Protein AF-A0AAD4R6W1-F1 (afdb_monomer_lite)

Organism: NCBI:txid166010

Sequence (212 aa):
MHLLENPSMPFSHPLPGGLQPNAEITITGKPYPGHEKRFDVNFRVGPSDIALHINPRFRFLENTIVLNSHVYGLWQKEERHSNRIRMNEPFALKIVVHSGHFKIYVDNVEVGKFDHRVPVGMITHMDVTGEVTLFKVSLHGVNNTAPYGHPAPAPYPNVIHTTTTTFQPAPYPQNQPSYPQMYPSGPNMSMPQPQQYPPPPYNSTPMPNAKP

pLDDT: mean 77.67, std 26.41, range [27.22, 98.88]

InterPro domains:
  IPR001079 Galectin, carbohydrate recognition domain [PF00337] (10-138)
  IPR001079 Galectin, carbohydrate recognition domain [PS51304] (11-140)
  IPR001079 Galectin, carbohydrate recognition domain [SM00276] (9-140)
  IPR001079 Galectin, carbohydrate recognition domain [SM00908] (15-139)
  IPR001079 Galectin, carbohydrate recognition domain [cd00070] (10-138)
  IPR013320 Concanavalin A-like lectin/glucanase domain superfamily [SSF49899] (5-145)
  IPR044156 Galectin-like [PTHR11346] (7-138)

Radius of gyration: 25.19 Å; chains: 1; bounding box: 43×70×78 Å

Secondary structure (DSSP, 8-state):
-EEEESPPSSEEEE-TT---TT-EEEEEEEE---SS-BEEEEEEETTTEEEEEEEEE--TTT-EEEEEEEETTEE---EEEE----TTS-EEEEEEE-SSEEEEEETTEEEEEEE-SS-GGG--EEEEEESEEEEEEEEES--SSS-S-PPPPPPPP----------PPPPPPS-PPPPPP---------PPPPPPPPPPPP--PPPPPP--

Structure (mmCIF, N/CA/C/O backbone):
data_AF-A0AAD4R6W1-F1
#
_entry.id   AF-A0AAD4R6W1-F1
#
loop_
_atom_site.group_PDB
_atom_site.id
_atom_site.type_symbol
_atom_site.label_atom_id
_atom_site.label_alt_id
_atom_site.label_comp_id
_atom_site.label_asym_id
_atom_site.label_entity_id
_atom_site.label_seq_id
_atom_site.pdbx_PDB_ins_code
_atom_site.Cartn_x
_atom_site.Cartn_y
_atom_site.Cartn_z
_atom_site.occupancy
_atom_site.B_iso_or_equiv
_atom_site.auth_seq_id
_atom_site.auth_comp_id
_atom_site.auth_asym_id
_atom_site.auth_atom_id
_atom_site.pdbx_PDB_model_num
ATOM 1 N N . MET A 1 1 ? 12.911 -13.026 7.277 1.00 77.94 1 MET A N 1
ATOM 2 C CA . MET A 1 1 ? 11.915 -11.977 7.584 1.00 77.94 1 MET A CA 1
ATOM 3 C C . MET A 1 1 ? 12.676 -10.705 7.904 1.00 77.94 1 MET A C 1
ATOM 5 O O . MET A 1 1 ? 13.613 -10.777 8.687 1.00 77.94 1 MET A O 1
ATOM 9 N N . HIS A 1 2 ? 12.317 -9.586 7.284 1.00 91.00 2 HIS A N 1
ATOM 10 C CA . HIS A 1 2 ? 12.846 -8.263 7.609 1.00 91.00 2 HIS A CA 1
ATOM 11 C C . HIS A 1 2 ? 11.752 -7.449 8.298 1.00 91.00 2 HIS A C 1
ATOM 13 O O . HIS A 1 2 ? 10.602 -7.484 7.863 1.00 91.00 2 HIS A O 1
ATOM 19 N N . LEU A 1 3 ? 12.091 -6.783 9.398 1.00 95.06 3 LEU A N 1
ATOM 20 C CA . LEU A 1 3 ? 11.139 -6.125 10.283 1.00 95.06 3 LEU A CA 1
ATOM 21 C C . LEU A 1 3 ? 11.622 -4.711 10.597 1.00 95.06 3 LEU A C 1
ATOM 23 O O . LEU A 1 3 ? 12.773 -4.523 10.982 1.00 95.06 3 LEU A O 1
ATOM 27 N N . LEU A 1 4 ? 10.720 -3.745 10.453 1.00 96.44 4 LEU A N 1
ATOM 28 C CA . LEU A 1 4 ? 10.940 -2.336 10.748 1.00 96.44 4 LEU A CA 1
ATOM 29 C C . LEU A 1 4 ? 9.853 -1.870 11.714 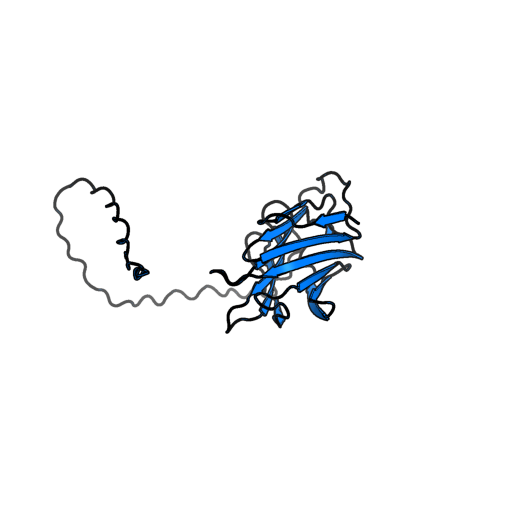1.00 96.44 4 LEU A C 1
ATOM 31 O O . LEU A 1 4 ? 8.663 -2.016 11.424 1.00 96.44 4 LEU A O 1
ATOM 35 N N . GLU A 1 5 ? 10.260 -1.317 12.851 1.00 97.75 5 GLU A N 1
ATOM 36 C CA . GLU A 1 5 ? 9.354 -0.823 13.888 1.00 97.75 5 GLU A CA 1
ATOM 37 C C . GLU A 1 5 ? 9.328 0.702 13.899 1.00 97.75 5 GLU A C 1
ATOM 39 O O . GLU A 1 5 ? 10.363 1.351 13.757 1.00 97.75 5 GLU A O 1
ATOM 44 N N . ASN A 1 6 ? 8.127 1.259 14.060 1.00 97.44 6 ASN A N 1
ATOM 45 C CA . ASN A 1 6 ? 7.843 2.694 14.105 1.00 97.44 6 ASN A CA 1
ATOM 46 C C . ASN A 1 6 ? 8.569 3.521 13.020 1.00 97.44 6 ASN A C 1
ATOM 48 O O . ASN A 1 6 ? 9.221 4.516 13.350 1.00 97.44 6 ASN A O 1
ATOM 52 N N . PRO A 1 7 ? 8.502 3.129 11.730 1.00 97.56 7 PRO A N 1
ATOM 53 C CA . PRO A 1 7 ? 9.194 3.870 10.688 1.00 97.56 7 PRO A CA 1
ATOM 54 C C . PRO A 1 7 ? 8.630 5.291 10.545 1.00 97.56 7 PRO A C 1
ATOM 56 O O . PRO A 1 7 ? 7.420 5.514 10.632 1.00 97.56 7 PRO A O 1
ATOM 59 N N . SER A 1 8 ? 9.517 6.254 10.294 1.00 97.25 8 SER A N 1
ATOM 60 C CA . SER A 1 8 ? 9.140 7.648 10.051 1.00 97.25 8 SER A CA 1
ATOM 61 C C . SER A 1 8 ? 8.414 7.819 8.716 1.00 97.25 8 SER A C 1
ATOM 63 O O . SER A 1 8 ? 8.675 7.087 7.763 1.00 97.25 8 SER A O 1
ATOM 65 N N . MET A 1 9 ? 7.558 8.839 8.638 1.00 97.50 9 MET A N 1
ATOM 66 C CA . MET A 1 9 ? 6.837 9.221 7.422 1.00 97.50 9 MET A CA 1
ATOM 67 C C . MET A 1 9 ? 7.479 10.447 6.741 1.00 97.50 9 MET A C 1
ATOM 69 O O . MET A 1 9 ? 7.911 11.352 7.458 1.00 97.50 9 MET A O 1
ATOM 73 N N . PRO A 1 10 ? 7.498 10.529 5.393 1.00 97.56 10 PRO A N 1
ATOM 74 C CA . PRO A 1 10 ? 7.128 9.469 4.452 1.00 97.56 10 PRO A CA 1
ATOM 75 C C . PRO A 1 10 ? 8.095 8.284 4.546 1.00 97.56 10 PRO A C 1
ATOM 77 O O . PRO A 1 10 ? 9.282 8.457 4.817 1.00 97.56 10 PRO A O 1
ATOM 80 N N . PHE A 1 11 ? 7.577 7.080 4.329 1.00 98.19 11 PHE A N 1
ATOM 81 C CA . PHE A 1 11 ? 8.369 5.861 4.412 1.00 98.19 11 PHE A CA 1
ATOM 82 C C . PHE A 1 11 ? 8.745 5.380 3.014 1.00 98.19 11 PHE A C 1
ATOM 84 O O . PHE A 1 11 ? 7.895 5.333 2.130 1.00 98.19 11 PHE A O 1
ATOM 91 N N . SER A 1 12 ? 10.003 4.989 2.830 1.00 96.94 12 SER A N 1
ATOM 92 C CA . SER A 1 12 ? 10.486 4.343 1.611 1.00 96.94 12 SER A CA 1
ATOM 93 C C . SER A 1 12 ? 11.392 3.179 1.985 1.00 96.94 12 SER A C 1
ATOM 95 O O . SER A 1 12 ? 12.217 3.293 2.895 1.00 96.94 12 SER A O 1
ATOM 97 N N . HIS A 1 13 ? 11.231 2.051 1.300 1.00 95.31 13 HIS A N 1
ATOM 98 C C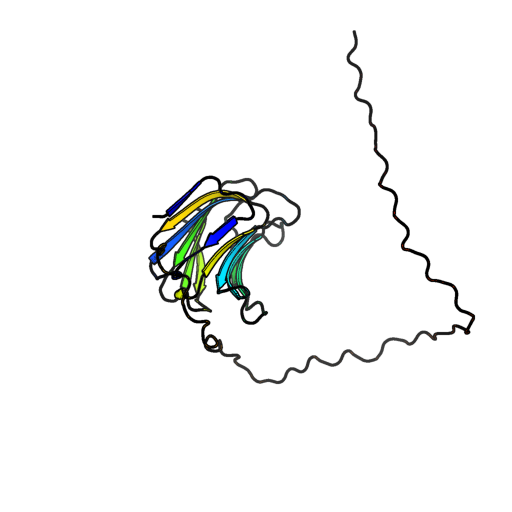A . HIS A 1 13 ? 12.028 0.857 1.525 1.00 95.31 13 HIS A CA 1
ATOM 99 C C . HIS A 1 13 ? 12.482 0.242 0.201 1.00 95.31 13 HIS A C 1
ATOM 101 O O . HIS A 1 13 ? 11.636 -0.054 -0.649 1.00 95.31 13 HIS A O 1
ATOM 107 N N . PRO A 1 14 ? 13.792 0.015 0.010 1.00 93.94 14 PRO A N 1
ATOM 108 C CA . PRO A 1 14 ? 14.278 -0.680 -1.168 1.00 93.94 14 PRO A CA 1
ATOM 109 C C . PRO A 1 14 ? 13.901 -2.162 -1.142 1.00 93.94 14 PRO A C 1
ATOM 111 O O . PRO A 1 14 ? 13.905 -2.811 -0.101 1.00 93.94 14 PRO A O 1
ATOM 114 N N . LEU A 1 15 ? 13.620 -2.704 -2.323 1.00 92.50 15 LEU A N 1
ATOM 115 C CA . LEU A 1 15 ? 13.316 -4.111 -2.577 1.00 92.50 15 LEU A CA 1
ATOM 116 C C . LEU A 1 15 ? 14.339 -4.662 -3.588 1.00 92.50 15 LEU A C 1
ATOM 118 O O . LEU A 1 15 ? 14.015 -4.872 -4.761 1.00 92.50 15 LEU A O 1
ATOM 122 N N . PRO A 1 16 ? 15.610 -4.826 -3.178 1.00 83.88 16 PRO A N 1
ATOM 123 C CA . PRO A 1 16 ? 16.680 -5.260 -4.070 1.00 83.88 16 PRO A CA 1
ATOM 124 C C . PRO A 1 16 ? 16.420 -6.666 -4.643 1.00 83.88 16 PRO A C 1
ATOM 126 O O . PRO A 1 16 ? 16.369 -7.646 -3.914 1.00 83.88 16 PRO A O 1
ATOM 129 N N . GLY A 1 17 ? 16.287 -6.795 -5.965 1.00 83.81 17 GLY A N 1
ATOM 130 C CA . GLY A 1 17 ? 15.927 -8.070 -6.620 1.00 83.81 17 GLY A CA 1
ATOM 131 C C . GLY A 1 17 ? 14.419 -8.323 -6.731 1.00 83.81 17 GLY A C 1
ATOM 132 O O . GLY A 1 17 ? 13.999 -9.404 -7.153 1.00 83.81 17 GLY A O 1
ATOM 133 N N . GLY A 1 18 ? 13.620 -7.321 -6.364 1.00 89.06 18 GLY A N 1
ATOM 134 C CA . GLY A 1 18 ? 12.179 -7.279 -6.540 1.00 89.06 18 GLY A CA 1
ATOM 135 C C . GLY A 1 18 ? 11.388 -8.290 -5.732 1.00 89.06 18 GLY A C 1
ATOM 136 O O . GLY A 1 18 ? 11.868 -8.892 -4.770 1.00 89.06 18 GLY A O 1
ATOM 137 N N . LEU A 1 19 ? 10.115 -8.422 -6.100 1.00 93.25 19 LEU A N 1
ATOM 138 C CA . LEU A 1 19 ? 9.187 -9.319 -5.427 1.00 93.25 19 LEU A CA 1
ATOM 139 C C . LEU A 1 19 ? 9.064 -10.634 -6.190 1.00 93.25 19 LEU A C 1
ATOM 141 O O . LEU A 1 19 ? 9.076 -10.670 -7.421 1.00 93.25 19 LEU A O 1
ATOM 145 N N . GLN A 1 20 ? 8.906 -11.715 -5.436 1.00 92.69 20 GLN A N 1
ATOM 146 C CA . GLN A 1 20 ? 8.690 -13.058 -5.957 1.00 92.69 20 GLN A CA 1
ATOM 147 C C . GLN A 1 20 ? 7.338 -13.589 -5.474 1.00 92.69 20 GLN A C 1
ATOM 149 O O . GLN A 1 20 ? 6.837 -13.139 -4.438 1.00 92.69 20 GLN A O 1
ATOM 154 N N . PRO A 1 21 ? 6.733 -14.555 -6.185 1.00 94.56 21 PRO A N 1
ATOM 155 C CA . PRO A 1 21 ? 5.568 -15.260 -5.672 1.00 94.56 21 PRO A CA 1
ATOM 156 C C . PRO A 1 21 ? 5.831 -15.816 -4.266 1.00 94.56 21 PRO A C 1
ATOM 158 O O . PRO A 1 21 ? 6.917 -16.318 -3.979 1.00 94.56 21 PRO A O 1
ATOM 161 N N . ASN A 1 22 ? 4.813 -15.748 -3.410 1.00 93.75 22 ASN A N 1
ATOM 162 C CA . ASN A 1 22 ? 4.834 -16.046 -1.975 1.00 93.75 22 ASN A CA 1
ATOM 163 C C . ASN A 1 22 ? 5.542 -15.006 -1.088 1.00 93.75 22 ASN A C 1
ATOM 165 O O . ASN A 1 22 ? 5.617 -15.207 0.126 1.00 93.75 22 ASN A O 1
ATOM 169 N N . ALA A 1 23 ? 6.023 -13.889 -1.646 1.00 96.31 23 ALA A N 1
ATOM 170 C CA . ALA A 1 23 ? 6.390 -12.743 -0.826 1.00 96.31 23 ALA A CA 1
ATOM 171 C C . ALA A 1 23 ? 5.146 -12.174 -0.126 1.00 96.31 23 ALA A C 1
ATOM 173 O O . ALA A 1 23 ? 4.059 -12.095 -0.706 1.00 96.31 23 ALA A O 1
ATOM 174 N N . GLU A 1 24 ? 5.319 -11.758 1.123 1.00 97.94 24 GLU A N 1
ATOM 175 C CA . GLU A 1 24 ? 4.281 -11.134 1.932 1.00 97.94 24 GLU A CA 1
ATOM 176 C C . GLU A 1 24 ? 4.825 -9.854 2.558 1.00 97.94 24 GLU A C 1
ATOM 178 O O . GLU A 1 24 ? 5.887 -9.846 3.187 1.00 97.94 24 GLU A O 1
ATOM 183 N N . ILE A 1 25 ? 4.074 -8.770 2.397 1.00 98.38 25 ILE A N 1
ATOM 184 C CA . ILE A 1 25 ? 4.351 -7.486 3.024 1.00 98.38 25 ILE A CA 1
ATOM 185 C C . ILE A 1 25 ? 3.174 -7.154 3.926 1.00 98.38 25 ILE A C 1
ATOM 187 O O . ILE A 1 25 ? 2.040 -7.075 3.462 1.00 98.38 25 ILE A O 1
ATOM 191 N N . THR A 1 26 ? 3.444 -6.929 5.208 1.00 98.62 26 THR A N 1
ATOM 192 C CA . THR A 1 26 ? 2.433 -6.477 6.166 1.00 98.62 26 THR A CA 1
ATOM 193 C C . THR A 1 26 ? 2.824 -5.118 6.726 1.00 98.62 26 THR A C 1
ATOM 195 O O . THR A 1 26 ? 3.931 -4.935 7.228 1.00 98.62 26 THR A O 1
ATOM 198 N N . ILE A 1 27 ? 1.895 -4.170 6.644 1.00 98.81 27 ILE A N 1
ATOM 199 C CA . ILE A 1 27 ? 2.009 -2.802 7.138 1.00 98.81 27 ILE A CA 1
ATOM 200 C C . ILE A 1 27 ? 0.943 -2.626 8.213 1.00 98.81 27 ILE A C 1
ATOM 202 O O . ILE A 1 27 ? -0.248 -2.780 7.941 1.00 98.81 27 ILE A O 1
ATOM 206 N N . THR A 1 28 ? 1.354 -2.288 9.429 1.00 98.88 28 THR A N 1
ATOM 207 C CA . THR A 1 28 ? 0.423 -1.905 10.492 1.00 98.88 28 THR A CA 1
ATOM 208 C C . THR A 1 28 ? 0.582 -0.437 10.814 1.00 98.88 28 THR A C 1
ATOM 210 O O . THR A 1 28 ? 1.708 0.058 10.917 1.00 98.88 28 THR A O 1
ATOM 213 N N . GLY A 1 29 ? -0.530 0.242 11.041 1.00 98.56 29 GLY A N 1
ATOM 214 C CA . GLY A 1 29 ? -0.522 1.661 11.343 1.00 98.56 29 GLY A CA 1
ATOM 215 C C . GLY A 1 29 ? -1.883 2.155 11.784 1.00 98.56 29 GLY A C 1
ATOM 216 O O . GLY A 1 29 ? -2.789 1.366 12.043 1.00 98.56 29 GLY A O 1
ATOM 217 N N . LYS A 1 30 ? -2.020 3.474 11.859 1.00 98.62 30 LYS A N 1
ATOM 218 C CA . LYS A 1 30 ? -3.271 4.156 12.183 1.00 98.62 30 LYS A CA 1
ATOM 219 C C . LYS A 1 30 ? -3.392 5.420 11.328 1.00 98.62 30 LYS A C 1
ATOM 221 O O . LYS A 1 30 ? -2.523 6.289 11.442 1.00 98.62 30 LYS A O 1
ATOM 226 N N . PRO A 1 31 ? -4.420 5.548 10.472 1.00 98.00 31 PRO A N 1
ATOM 227 C CA . PRO A 1 31 ? -4.684 6.794 9.766 1.00 98.00 31 PRO A CA 1
ATOM 228 C C . PRO A 1 31 ? -5.133 7.879 10.749 1.00 98.00 31 PRO A C 1
ATOM 230 O O . PRO A 1 31 ? -5.812 7.587 11.739 1.00 98.00 31 PRO A O 1
ATOM 233 N N . TYR A 1 32 ? -4.781 9.128 10.459 1.00 96.75 32 TYR A N 1
ATOM 234 C CA . TYR A 1 32 ? -5.206 10.295 11.235 1.00 96.75 32 TYR A CA 1
ATOM 235 C C . TYR A 1 32 ? -5.956 11.299 10.340 1.00 96.75 32 TYR A C 1
ATOM 237 O O . TYR A 1 32 ? -5.719 11.344 9.133 1.00 96.75 32 TYR A O 1
ATOM 245 N N . PRO A 1 33 ? -6.892 12.096 10.891 1.00 90.00 33 PRO A N 1
ATOM 246 C CA . PRO A 1 33 ? -7.798 12.933 10.110 1.00 90.00 33 PRO A CA 1
ATOM 247 C C . PRO A 1 33 ? -7.127 14.247 9.701 1.00 90.00 33 PRO A C 1
ATOM 249 O O . PRO A 1 33 ? -7.443 15.307 10.241 1.00 90.00 33 PRO A O 1
ATOM 252 N N . GLY A 1 34 ? -6.195 14.186 8.755 1.00 90.06 34 GLY A N 1
ATOM 253 C CA . GLY A 1 34 ? -5.651 15.388 8.138 1.00 90.06 34 GLY A CA 1
ATOM 254 C C . GLY A 1 34 ? -6.544 15.932 7.013 1.00 90.06 34 GLY A C 1
ATOM 255 O O . GLY A 1 34 ? -7.735 15.617 6.891 1.00 90.06 34 GLY A O 1
ATOM 256 N N . HIS A 1 35 ? -5.966 16.819 6.211 1.00 90.88 35 HIS A N 1
ATOM 257 C CA . HIS A 1 35 ? -6.645 17.508 5.122 1.00 90.88 35 HIS A CA 1
ATOM 258 C C . HIS A 1 35 ? -6.969 16.577 3.942 1.00 90.88 35 HIS A C 1
ATOM 260 O O . HIS A 1 35 ? -8.059 16.650 3.366 1.00 90.88 35 HIS A O 1
ATOM 266 N N . GLU A 1 36 ? -6.049 15.688 3.570 1.00 88.38 36 GLU A N 1
ATOM 267 C CA . GLU A 1 36 ? -6.208 14.828 2.402 1.00 88.38 36 GLU A CA 1
ATOM 268 C C . GLU A 1 36 ? -7.201 13.683 2.635 1.00 88.38 36 GLU A C 1
ATOM 270 O O . GLU A 1 36 ? -7.903 13.286 1.696 1.00 88.38 36 GLU A O 1
ATOM 275 N N . LYS A 1 37 ? -7.313 13.203 3.882 1.00 93.94 37 LYS A N 1
ATOM 276 C CA . LYS A 1 37 ? -8.157 12.079 4.316 1.00 93.94 37 LYS A CA 1
ATOM 277 C C . LYS A 1 37 ? -7.877 10.811 3.516 1.00 93.94 37 LYS A C 1
ATOM 279 O O . LYS A 1 37 ? -8.804 10.114 3.086 1.00 93.94 37 LYS A O 1
ATOM 284 N N . ARG A 1 38 ? -6.594 10.539 3.288 1.00 96.88 38 ARG A N 1
ATOM 285 C CA . ARG A 1 38 ? -6.085 9.374 2.559 1.00 96.88 38 ARG A CA 1
ATOM 286 C C . ARG A 1 38 ? -4.609 9.155 2.869 1.00 96.88 38 ARG A C 1
ATOM 288 O O . ARG A 1 38 ? -3.902 10.077 3.272 1.00 96.88 38 ARG A O 1
ATOM 295 N N . PHE A 1 39 ? -4.153 7.948 2.598 1.00 98.50 39 PHE A N 1
ATOM 296 C CA . PHE A 1 39 ? -2.738 7.627 2.469 1.00 98.50 39 PHE A CA 1
ATOM 297 C C . PHE A 1 39 ? -2.568 6.691 1.276 1.00 98.50 39 PHE A C 1
ATOM 299 O O . PHE A 1 39 ? -3.557 6.194 0.727 1.00 98.50 39 PHE A O 1
ATOM 306 N N . ASP A 1 40 ? -1.340 6.456 0.853 1.00 98.31 40 ASP A N 1
ATOM 307 C CA . ASP A 1 40 ? -1.057 5.571 -0.262 1.00 98.31 40 ASP A CA 1
ATOM 308 C C . ASP A 1 40 ? 0.152 4.682 0.005 1.00 98.31 40 ASP A C 1
ATOM 310 O O . ASP A 1 40 ? 1.087 5.068 0.702 1.00 98.31 40 ASP A O 1
ATOM 314 N N . VAL A 1 41 ? 0.081 3.463 -0.526 1.00 98.81 41 VAL A N 1
ATOM 315 C CA . VAL A 1 41 ? 1.162 2.480 -0.541 1.00 98.81 41 VAL A CA 1
ATOM 316 C C . VAL A 1 41 ? 1.477 2.185 -1.999 1.00 98.81 41 VAL A C 1
ATOM 318 O O . VAL A 1 41 ? 0.611 1.707 -2.734 1.00 98.81 41 VAL A O 1
ATOM 321 N N . ASN A 1 42 ? 2.707 2.463 -2.419 1.00 98.69 42 ASN A N 1
ATOM 322 C CA . ASN A 1 42 ? 3.151 2.296 -3.797 1.00 98.69 42 ASN A CA 1
ATOM 323 C C . ASN A 1 42 ? 4.244 1.244 -3.881 1.00 98.69 42 ASN A C 1
ATOM 325 O O . ASN A 1 42 ? 5.250 1.352 -3.193 1.00 98.69 42 ASN A O 1
ATOM 329 N N . PHE A 1 43 ? 4.087 0.279 -4.781 1.00 98.25 43 PHE A N 1
ATOM 330 C CA . PHE A 1 43 ? 5.165 -0.600 -5.224 1.00 98.25 43 PHE A CA 1
ATOM 331 C C . PHE A 1 43 ? 5.701 -0.074 -6.552 1.00 98.25 43 PHE A C 1
ATOM 333 O O . PHE A 1 43 ? 5.049 -0.202 -7.594 1.00 98.25 43 PHE A O 1
ATOM 340 N N . ARG A 1 44 ? 6.868 0.567 -6.500 1.00 96.81 44 ARG A N 1
ATOM 341 C CA . ARG A 1 44 ? 7.461 1.292 -7.624 1.00 96.81 44 ARG A CA 1
ATOM 342 C C . ARG A 1 44 ? 8.383 0.434 -8.463 1.00 96.81 44 ARG A C 1
ATOM 344 O O . ARG A 1 44 ? 9.050 -0.466 -7.959 1.00 96.81 44 ARG A O 1
ATOM 351 N N . VAL A 1 45 ? 8.441 0.771 -9.744 1.00 93.94 45 VAL A N 1
ATOM 352 C CA . VAL A 1 45 ? 9.348 0.187 -10.720 1.00 93.94 45 VAL A CA 1
ATOM 353 C C . VAL A 1 45 ? 10.230 1.289 -11.284 1.00 93.94 45 VAL A C 1
ATOM 355 O O . VAL A 1 45 ? 9.787 2.157 -12.037 1.00 93.94 45 VAL A O 1
ATOM 358 N N . GLY A 1 46 ? 11.499 1.266 -10.880 1.00 86.62 46 GLY A N 1
ATOM 359 C CA . GLY A 1 46 ? 12.421 2.352 -11.195 1.00 86.62 46 GLY A CA 1
ATOM 360 C C . GLY A 1 46 ? 11.934 3.699 -10.628 1.00 86.62 46 GLY A C 1
ATOM 361 O O . GLY A 1 46 ? 11.305 3.722 -9.569 1.00 86.62 46 GLY A O 1
ATOM 362 N N . PRO A 1 47 ? 12.250 4.825 -11.290 1.00 86.12 47 PRO A N 1
ATOM 363 C CA . PRO A 1 47 ? 11.952 6.155 -10.761 1.00 86.12 47 PRO A CA 1
ATOM 364 C C . PRO A 1 47 ? 10.517 6.647 -11.026 1.00 86.12 47 PRO A C 1
ATOM 366 O O . PRO A 1 47 ? 10.057 7.533 -10.309 1.00 86.12 47 PRO A O 1
ATOM 369 N N . SER A 1 48 ? 9.821 6.127 -12.045 1.00 88.38 48 SER A N 1
ATOM 370 C CA . SER A 1 48 ? 8.580 6.732 -12.568 1.00 88.38 48 SER A CA 1
ATOM 371 C C . SER A 1 48 ? 7.326 5.876 -12.421 1.00 88.38 48 SER A C 1
ATOM 373 O O . SER A 1 48 ? 6.228 6.417 -12.268 1.00 88.38 48 SER A O 1
ATOM 375 N N . ASP A 1 49 ? 7.464 4.554 -12.499 1.00 95.50 49 ASP A N 1
ATOM 376 C CA . ASP A 1 49 ? 6.317 3.668 -12.659 1.00 95.50 49 ASP A CA 1
ATOM 377 C C . ASP A 1 49 ? 5.879 3.079 -11.316 1.00 95.50 49 ASP A C 1
ATOM 379 O O . ASP A 1 49 ? 6.673 2.886 -10.392 1.00 95.50 49 ASP A O 1
ATOM 383 N N . ILE A 1 50 ? 4.588 2.775 -11.210 1.00 98.00 50 ILE A N 1
ATOM 384 C CA . ILE A 1 50 ? 3.957 2.161 -10.044 1.00 98.00 50 ILE A CA 1
ATOM 385 C C . ILE A 1 50 ? 3.250 0.894 -10.521 1.00 98.00 50 ILE A C 1
ATOM 387 O O . ILE A 1 50 ? 2.239 0.966 -11.221 1.00 98.00 50 ILE A O 1
ATOM 391 N N . ALA A 1 51 ? 3.771 -0.270 -10.131 1.00 97.56 51 ALA A N 1
ATOM 392 C CA . ALA A 1 51 ? 3.160 -1.559 -10.446 1.00 97.56 51 ALA A CA 1
ATOM 393 C C . ALA A 1 51 ? 1.842 -1.746 -9.685 1.00 97.56 51 ALA A C 1
ATOM 395 O O . ALA A 1 51 ? 0.862 -2.224 -10.256 1.00 97.56 51 ALA A O 1
ATOM 396 N N . LEU A 1 52 ? 1.812 -1.325 -8.419 1.00 98.62 52 LEU A N 1
ATOM 397 C CA . LEU A 1 52 ? 0.632 -1.358 -7.563 1.00 98.62 52 LEU A CA 1
ATOM 398 C C . LEU A 1 52 ? 0.583 -0.097 -6.696 1.00 98.62 52 LEU A C 1
ATOM 400 O O . LEU A 1 52 ? 1.471 0.134 -5.880 1.00 98.62 52 LEU A O 1
ATOM 404 N N . HIS A 1 53 ? -0.467 0.690 -6.879 1.00 98.81 53 HIS A N 1
ATOM 405 C CA . HIS A 1 53 ? -0.874 1.802 -6.031 1.00 98.81 53 HIS A CA 1
ATOM 406 C C . HIS A 1 53 ? -2.070 1.346 -5.202 1.00 98.81 53 HIS A C 1
ATOM 408 O O . HIS A 1 53 ? -3.086 0.966 -5.778 1.00 98.81 53 HIS A O 1
ATOM 414 N N . ILE A 1 54 ? -1.962 1.385 -3.877 1.00 98.81 54 ILE A N 1
ATOM 415 C CA . ILE A 1 54 ? -3.060 1.120 -2.944 1.00 98.81 54 ILE A CA 1
ATOM 416 C C . ILE A 1 54 ? -3.388 2.432 -2.249 1.00 98.81 54 ILE A C 1
ATOM 418 O O . ILE A 1 54 ? -2.543 2.979 -1.548 1.00 98.81 54 ILE A O 1
ATOM 422 N N . ASN A 1 55 ? -4.612 2.927 -2.398 1.00 98.50 55 ASN A N 1
ATOM 423 C CA . ASN A 1 55 ? -5.004 4.221 -1.854 1.00 98.50 55 ASN A CA 1
ATOM 424 C C . ASN A 1 55 ? -6.314 4.130 -1.071 1.00 98.50 55 ASN A C 1
ATOM 426 O O . ASN A 1 55 ? -7.396 4.276 -1.649 1.00 98.50 55 ASN A O 1
ATOM 430 N N . PRO A 1 56 ? -6.231 3.877 0.247 1.00 98.12 56 PRO A N 1
ATOM 431 C CA . PRO A 1 56 ? -7.360 4.024 1.153 1.00 98.12 56 PRO A CA 1
ATOM 432 C C . PRO A 1 56 ? -7.785 5.492 1.248 1.00 98.12 56 PRO A C 1
ATOM 434 O O . PRO A 1 56 ? -7.008 6.363 1.645 1.00 98.12 56 PRO A O 1
ATOM 437 N N . ARG A 1 57 ? -9.038 5.764 0.883 1.00 97.50 57 ARG A N 1
ATOM 438 C CA . ARG A 1 57 ? -9.672 7.086 0.927 1.00 97.50 57 ARG A CA 1
ATOM 439 C C . ARG A 1 57 ? -10.783 7.062 1.973 1.00 97.50 57 ARG A C 1
ATOM 441 O O . ARG A 1 57 ? -11.609 6.151 1.977 1.00 97.50 57 ARG A O 1
ATOM 448 N N . PHE A 1 58 ? -10.821 8.067 2.847 1.00 95.25 58 PHE A N 1
ATOM 449 C CA . PHE A 1 58 ? -11.716 8.115 4.016 1.00 95.25 58 PHE A CA 1
ATOM 450 C C . PHE A 1 58 ? -12.777 9.223 3.938 1.00 95.25 58 PHE A C 1
ATOM 452 O O . PHE A 1 58 ? -13.428 9.550 4.931 1.00 95.25 58 PHE A O 1
ATOM 459 N N . ARG A 1 59 ? -12.952 9.861 2.775 1.00 89.44 59 ARG A N 1
ATOM 460 C CA . ARG A 1 59 ? -13.998 10.881 2.594 1.00 89.44 59 ARG A CA 1
ATOM 461 C C . ARG A 1 59 ? -15.379 10.224 2.639 1.00 89.44 59 ARG A C 1
ATOM 463 O O . ARG A 1 59 ? -15.556 9.139 2.095 1.00 89.44 59 ARG A O 1
ATOM 470 N N . PHE A 1 60 ? -16.356 10.907 3.242 1.00 78.19 60 PHE A N 1
ATOM 471 C CA . PHE A 1 60 ? -17.696 10.367 3.525 1.00 78.19 60 PHE A CA 1
ATOM 472 C C . PHE A 1 60 ? -18.387 9.734 2.303 1.00 78.19 60 PHE A C 1
ATOM 474 O O . PHE A 1 60 ? -18.947 8.652 2.417 1.00 78.19 60 PHE A O 1
ATOM 481 N N . LEU A 1 61 ? -18.295 10.369 1.130 1.00 81.31 61 LEU A N 1
ATOM 482 C CA . LEU A 1 61 ? -18.924 9.885 -0.107 1.00 81.31 61 LEU A CA 1
ATOM 483 C C . LEU A 1 61 ? -18.052 8.917 -0.923 1.00 81.31 61 LEU A C 1
ATOM 485 O O . LEU A 1 61 ? -18.505 8.415 -1.945 1.00 81.31 61 LEU A O 1
ATOM 489 N N . GLU A 1 62 ? -16.803 8.684 -0.517 1.00 84.25 62 GLU A N 1
ATOM 490 C CA . GLU A 1 62 ? -15.848 7.891 -1.295 1.00 84.25 62 GLU A CA 1
ATOM 491 C C . GLU A 1 62 ? -15.464 6.583 -0.600 1.00 84.25 62 GLU A C 1
ATOM 493 O O . GLU A 1 62 ? -15.383 5.575 -1.286 1.00 84.25 62 GLU A O 1
ATOM 498 N N . ASN A 1 63 ? -15.256 6.597 0.724 1.00 92.12 63 ASN A N 1
ATOM 499 C CA . ASN A 1 63 ? -14.849 5.484 1.598 1.00 92.12 63 ASN A CA 1
ATOM 500 C C . ASN A 1 63 ? -14.466 4.157 0.893 1.00 92.12 63 ASN A C 1
ATOM 502 O O . ASN A 1 63 ? -15.155 3.139 1.008 1.00 92.12 63 ASN A O 1
ATOM 506 N N . THR A 1 64 ? -13.355 4.166 0.155 1.00 96.94 64 THR A N 1
ATOM 507 C CA . THR A 1 64 ? -12.945 3.075 -0.744 1.00 96.94 64 THR A CA 1
ATOM 508 C C . THR A 1 64 ? -11.436 2.875 -0.685 1.00 96.94 64 THR A C 1
ATOM 510 O O . THR A 1 64 ? -10.689 3.804 -0.373 1.00 96.94 64 THR A O 1
ATOM 513 N N . ILE A 1 65 ? -10.985 1.661 -0.984 1.00 98.25 65 ILE A N 1
ATOM 514 C CA . ILE A 1 65 ? -9.590 1.397 -1.330 1.00 98.25 65 ILE A CA 1
ATOM 515 C C . ILE A 1 65 ? -9.524 1.360 -2.852 1.00 98.25 65 ILE A C 1
ATOM 517 O O . ILE A 1 65 ? -10.160 0.510 -3.479 1.00 98.25 65 ILE A O 1
ATOM 521 N N . VAL A 1 66 ? -8.774 2.294 -3.435 1.00 98.38 66 VAL A N 1
ATOM 522 C CA . VAL A 1 66 ? -8.495 2.309 -4.873 1.00 98.38 66 VAL A CA 1
ATOM 523 C C . VAL A 1 66 ? -7.191 1.577 -5.141 1.00 98.38 66 VAL A C 1
ATOM 525 O O . VAL A 1 66 ? -6.181 1.867 -4.502 1.00 98.38 66 VAL A O 1
ATOM 528 N N . LEU A 1 67 ? -7.221 0.657 -6.099 1.00 98.75 67 LEU A N 1
ATOM 529 C CA . LEU A 1 67 ? -6.060 -0.040 -6.631 1.00 98.75 67 LEU A CA 1
ATOM 530 C C . LEU A 1 67 ? -5.818 0.407 -8.069 1.00 98.75 67 LEU A C 1
ATOM 532 O O . LEU A 1 67 ? -6.760 0.521 -8.858 1.00 98.75 67 LEU A O 1
ATOM 536 N N . ASN A 1 68 ? -4.568 0.678 -8.425 1.00 98.69 68 ASN A N 1
ATOM 537 C CA . ASN A 1 68 ? -4.218 1.024 -9.798 1.00 98.69 68 ASN A CA 1
ATOM 538 C C . ASN A 1 68 ? -2.736 0.756 -10.099 1.00 98.69 68 ASN A C 1
ATOM 540 O O . ASN A 1 68 ? -1.961 0.411 -9.212 1.00 98.69 68 ASN A O 1
ATOM 544 N N . SER A 1 69 ? -2.340 0.973 -11.350 1.00 98.56 69 SER A N 1
ATOM 545 C CA . SER A 1 69 ? -0.946 1.097 -11.772 1.00 98.56 69 SER A CA 1
ATOM 546 C C . SER A 1 69 ? -0.748 2.442 -12.468 1.00 98.56 69 SER A C 1
ATOM 548 O O . SER A 1 69 ? -1.680 2.976 -13.076 1.00 98.56 69 SER A O 1
ATOM 550 N N . HIS A 1 70 ? 0.471 2.962 -12.412 1.00 97.75 70 HIS A N 1
ATOM 551 C CA . HI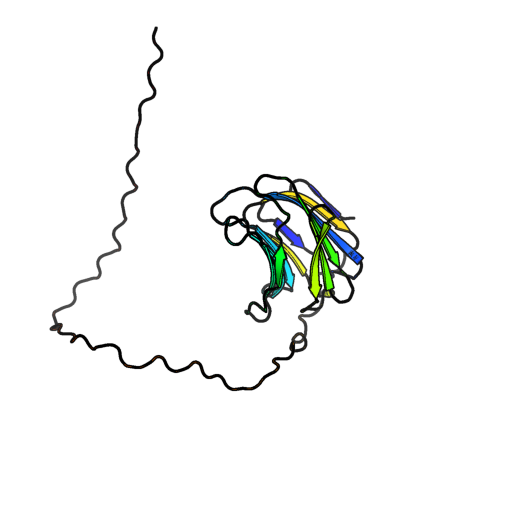S A 1 70 ? 0.906 4.121 -13.183 1.00 97.75 70 HIS A CA 1
ATOM 552 C C . HIS A 1 70 ? 2.080 3.685 -14.056 1.00 97.75 70 HIS A C 1
ATOM 554 O O . HIS A 1 70 ? 3.134 3.336 -13.533 1.00 97.75 70 HIS A O 1
ATOM 560 N N . VAL A 1 71 ? 1.884 3.637 -15.371 1.00 94.69 71 VAL A N 1
ATOM 561 C CA . VAL A 1 71 ? 2.863 3.083 -16.320 1.00 94.69 71 VAL A CA 1
ATOM 562 C C . VAL A 1 71 ? 2.951 4.021 -17.516 1.00 94.69 71 VAL A C 1
ATOM 564 O O . VAL A 1 71 ? 1.921 4.510 -17.983 1.00 94.69 71 VAL A O 1
ATOM 567 N N . TYR A 1 72 ? 4.167 4.309 -17.988 1.00 90.56 72 TYR A N 1
ATOM 568 C CA . TYR A 1 72 ? 4.419 5.253 -19.090 1.00 90.56 72 TYR A CA 1
ATOM 569 C C . TYR A 1 72 ? 3.801 6.643 -18.875 1.00 90.56 72 TYR A C 1
ATOM 571 O O . TYR A 1 72 ? 3.285 7.261 -19.804 1.00 90.56 72 TYR A O 1
ATOM 579 N N . GLY A 1 73 ? 3.834 7.138 -17.635 1.00 90.12 73 GLY A N 1
ATOM 580 C CA . GLY A 1 73 ? 3.298 8.461 -17.298 1.00 90.12 73 GLY A CA 1
ATOM 581 C C . GLY A 1 73 ? 1.770 8.532 -17.210 1.00 90.12 73 GLY A C 1
ATOM 582 O O . GLY A 1 73 ? 1.228 9.630 -17.102 1.00 90.12 73 GLY A O 1
ATOM 583 N N . LEU A 1 74 ? 1.071 7.392 -17.279 1.00 95.69 74 LEU A N 1
ATOM 584 C CA . LEU A 1 74 ? -0.387 7.340 -17.272 1.00 95.69 74 LEU A CA 1
ATOM 585 C C . LEU A 1 74 ? -0.918 6.400 -16.193 1.00 95.69 74 LEU A C 1
ATOM 587 O O . LEU A 1 74 ? -0.518 5.235 -16.079 1.00 95.69 74 LEU A O 1
ATOM 591 N N . TRP A 1 75 ? -1.903 6.898 -15.448 1.00 97.88 75 TRP A N 1
ATOM 592 C CA . TRP A 1 75 ? -2.757 6.064 -14.615 1.00 97.88 75 TRP A CA 1
ATOM 593 C C . TRP A 1 75 ? -3.576 5.120 -15.484 1.00 97.88 75 TRP A C 1
ATOM 595 O O . TRP A 1 75 ? -4.186 5.521 -16.474 1.00 97.88 75 TRP A O 1
ATOM 605 N N . GLN A 1 76 ? -3.596 3.858 -15.085 1.00 97.75 76 GLN A N 1
ATOM 606 C CA . GLN A 1 76 ? -4.378 2.824 -15.740 1.00 97.75 76 GLN A CA 1
ATOM 607 C C . GLN A 1 76 ? -5.816 2.814 -15.184 1.00 97.75 76 GLN A C 1
ATOM 609 O O . GLN A 1 76 ? -6.235 3.719 -14.456 1.00 97.75 76 GLN A O 1
ATOM 614 N N . LYS A 1 77 ? -6.613 1.798 -15.527 1.00 97.62 77 LYS A N 1
ATOM 615 C CA . LYS A 1 77 ? -7.984 1.667 -15.011 1.00 97.62 77 LYS A CA 1
ATOM 616 C C . LYS A 1 77 ? -7.982 1.409 -13.498 1.00 97.62 77 LYS A C 1
ATOM 618 O O . LYS A 1 77 ? -7.370 0.443 -13.045 1.00 97.62 77 LYS A O 1
ATOM 623 N N . GLU A 1 78 ? -8.699 2.228 -12.733 1.00 98.38 78 GLU A N 1
ATOM 624 C CA . GLU A 1 78 ? -8.891 2.012 -11.294 1.00 98.38 78 GLU A CA 1
ATOM 625 C C . GLU A 1 78 ? -9.736 0.755 -11.009 1.00 98.38 78 GLU A C 1
ATOM 627 O O . GLU A 1 78 ? -10.737 0.492 -11.679 1.00 98.38 78 GLU A O 1
ATOM 632 N N . GLU A 1 79 ? -9.368 0.030 -9.955 1.00 98.38 79 GLU A N 1
ATOM 633 C CA . GLU A 1 79 ? -10.171 -1.016 -9.317 1.00 98.38 79 GLU A CA 1
ATOM 634 C C . GLU A 1 79 ? -10.545 -0.544 -7.907 1.00 98.38 79 GLU A C 1
ATOM 636 O O . GLU A 1 79 ? -9.702 -0.045 -7.163 1.00 98.38 79 GLU A O 1
ATOM 641 N N . ARG A 1 80 ? -11.830 -0.613 -7.548 1.00 97.88 80 ARG A N 1
ATOM 642 C CA . ARG A 1 80 ? -12.367 0.009 -6.328 1.00 97.88 80 ARG A CA 1
ATOM 643 C C . ARG A 1 80 ? -12.966 -1.049 -5.414 1.00 97.88 80 ARG A C 1
ATOM 645 O O . ARG A 1 80 ? -13.802 -1.838 -5.844 1.00 97.88 80 ARG A O 1
ATOM 652 N N . HIS A 1 81 ? -12.564 -1.019 -4.147 1.00 97.44 81 HIS A N 1
ATOM 653 C CA . HIS A 1 81 ? -12.962 -1.988 -3.127 1.00 97.44 81 HIS A CA 1
ATOM 654 C C . HIS A 1 81 ? -13.518 -1.287 -1.886 1.00 97.44 81 HIS A C 1
ATOM 656 O O . HIS A 1 81 ? -13.216 -0.119 -1.620 1.00 97.44 81 HIS A O 1
ATOM 662 N N . SER A 1 82 ? -14.332 -1.992 -1.099 1.00 94.62 82 SER A N 1
ATOM 663 C CA . SER A 1 82 ? -14.838 -1.464 0.172 1.00 94.62 82 SER A CA 1
ATOM 664 C C . SER A 1 82 ? -13.684 -1.175 1.131 1.00 94.62 82 SER A C 1
ATOM 666 O O . SER A 1 82 ? -12.835 -2.036 1.364 1.00 94.62 82 SER A O 1
ATOM 668 N N . ASN A 1 83 ? -13.659 0.024 1.715 1.00 96.44 83 ASN A N 1
ATOM 669 C CA . ASN A 1 83 ? -12.638 0.362 2.696 1.00 96.44 83 ASN A CA 1
ATOM 670 C C . ASN A 1 83 ? -12.974 -0.250 4.060 1.00 96.44 83 ASN A C 1
ATOM 672 O O . ASN A 1 83 ? -13.989 0.087 4.670 1.00 96.44 83 ASN A O 1
ATOM 676 N N . ARG A 1 84 ? -12.115 -1.158 4.526 1.00 95.62 84 ARG A N 1
ATOM 677 C CA . ARG A 1 84 ? -12.195 -1.746 5.871 1.00 95.62 84 ARG A CA 1
ATOM 678 C C . ARG A 1 84 ? -11.333 -1.019 6.897 1.00 95.62 84 ARG A C 1
ATOM 680 O O . ARG A 1 84 ? -11.540 -1.219 8.087 1.00 95.62 84 ARG A O 1
ATOM 687 N N . ILE A 1 85 ? -10.411 -0.171 6.448 1.00 97.62 85 ILE A N 1
ATOM 688 C CA . ILE A 1 85 ? -9.595 0.651 7.334 1.00 97.62 85 ILE A CA 1
ATOM 689 C C . ILE A 1 85 ? -10.482 1.777 7.857 1.00 97.62 85 ILE A C 1
ATOM 691 O O . ILE A 1 85 ? -11.215 2.414 7.096 1.00 97.62 85 ILE A O 1
ATOM 695 N N . ARG A 1 86 ? -10.413 2.033 9.160 1.00 95.75 86 ARG A N 1
ATOM 696 C CA . ARG A 1 86 ? -11.192 3.082 9.817 1.00 95.75 86 ARG A CA 1
ATOM 697 C C . ARG A 1 86 ? -10.288 4.217 10.264 1.00 95.75 86 ARG A C 1
ATOM 699 O O . ARG A 1 86 ? -9.170 4.003 10.726 1.00 95.75 86 ARG A O 1
ATOM 706 N N . MET A 1 87 ? -10.783 5.442 10.105 1.00 95.94 87 MET A N 1
ATOM 707 C CA . MET A 1 87 ? -10.075 6.636 10.557 1.00 95.94 87 MET A CA 1
ATOM 708 C C . MET A 1 87 ? -9.844 6.563 12.071 1.00 95.94 87 MET A C 1
ATOM 710 O O . MET A 1 87 ? -10.770 6.222 12.801 1.00 95.94 87 MET A O 1
ATOM 714 N N . ASN A 1 88 ? -8.644 6.919 12.542 1.00 96.31 88 ASN A N 1
ATOM 715 C CA . ASN A 1 88 ? -8.243 6.856 13.953 1.00 96.31 88 ASN A CA 1
ATOM 716 C C . ASN A 1 88 ? -8.238 5.458 14.601 1.00 96.31 88 ASN A C 1
ATOM 718 O O . ASN A 1 88 ? -8.025 5.370 15.811 1.00 96.31 88 ASN A O 1
ATOM 722 N N . GLU A 1 89 ? -8.391 4.376 13.838 1.00 98.00 89 GLU A N 1
ATOM 723 C CA . GLU A 1 89 ? -8.285 3.004 14.348 1.00 98.00 89 GLU A CA 1
ATOM 724 C C . GLU A 1 89 ? -7.033 2.307 13.787 1.00 98.00 89 GLU A C 1
ATOM 726 O O . GLU A 1 89 ? -6.665 2.536 12.630 1.00 98.00 89 GLU A O 1
ATOM 731 N N . PRO A 1 90 ? -6.335 1.474 14.582 1.00 98.56 90 PRO A N 1
ATOM 732 C CA . PRO A 1 90 ? -5.259 0.640 14.065 1.00 98.56 90 PRO A CA 1
ATOM 733 C C . PRO A 1 90 ? -5.751 -0.316 12.974 1.00 98.56 90 PRO A C 1
ATOM 735 O O . PRO A 1 90 ? -6.862 -0.830 13.059 1.00 98.56 90 PRO A O 1
ATOM 738 N N . PHE A 1 91 ? -4.896 -0.600 11.997 1.00 98.75 91 PHE A N 1
ATOM 739 C CA . PHE A 1 91 ? -5.145 -1.599 10.958 1.00 98.75 91 PHE A CA 1
ATOM 740 C C . PHE A 1 91 ? -3.899 -2.447 10.696 1.00 98.75 91 PHE A C 1
ATOM 742 O O . PHE A 1 91 ? -2.769 -2.020 10.962 1.00 98.75 91 PHE A O 1
ATOM 749 N N . ALA A 1 92 ? -4.106 -3.617 10.095 1.00 98.75 92 ALA A N 1
ATOM 750 C CA . ALA A 1 92 ? -3.078 -4.422 9.448 1.00 98.75 92 ALA A CA 1
ATOM 751 C C . ALA A 1 92 ? -3.413 -4.621 7.962 1.00 98.75 92 ALA A C 1
ATOM 753 O O . ALA A 1 92 ? -4.327 -5.369 7.614 1.00 98.75 92 ALA A O 1
ATOM 754 N N . LEU A 1 93 ? -2.657 -3.965 7.081 1.00 98.88 93 LEU A N 1
ATOM 755 C CA . LEU A 1 93 ? -2.720 -4.150 5.635 1.00 98.88 93 LEU A CA 1
ATOM 756 C C . LEU A 1 93 ? -1.685 -5.199 5.238 1.00 98.88 93 LEU A C 1
ATOM 758 O O . LEU A 1 93 ? -0.490 -4.986 5.423 1.00 98.88 93 LEU A O 1
ATOM 762 N N . LYS A 1 94 ? -2.135 -6.313 4.670 1.00 98.81 94 LYS A N 1
ATOM 763 C CA . LYS A 1 94 ? -1.269 -7.393 4.194 1.00 98.81 94 LYS A CA 1
ATOM 764 C C . LYS A 1 94 ? -1.414 -7.562 2.686 1.00 98.81 94 LYS A C 1
ATOM 766 O O . LYS A 1 94 ? -2.526 -7.695 2.180 1.00 98.81 94 LYS A O 1
ATOM 771 N N . ILE A 1 95 ? -0.283 -7.572 1.990 1.00 98.75 95 ILE A N 1
ATOM 772 C CA . ILE A 1 95 ? -0.156 -7.746 0.547 1.00 98.75 95 ILE A CA 1
ATOM 773 C C . ILE A 1 95 ? 0.580 -9.062 0.302 1.00 98.75 95 ILE A C 1
ATOM 775 O O . ILE A 1 95 ? 1.742 -9.204 0.680 1.00 98.75 95 ILE A O 1
ATOM 779 N N . VAL A 1 96 ? -0.099 -10.016 -0.330 1.00 98.56 96 VAL A N 1
ATOM 780 C CA . VAL A 1 96 ? 0.458 -11.324 -0.693 1.00 98.56 96 VAL A CA 1
ATOM 781 C C . VAL A 1 96 ? 0.685 -11.362 -2.197 1.00 98.56 96 VAL A C 1
ATOM 783 O O . VAL A 1 96 ? -0.235 -11.108 -2.978 1.00 98.56 96 VAL A O 1
ATOM 786 N N . VAL A 1 97 ? 1.910 -11.677 -2.605 1.00 98.31 97 VAL A N 1
ATOM 787 C CA . VAL A 1 97 ? 2.307 -11.751 -4.012 1.00 98.31 97 VAL A CA 1
ATOM 788 C C . VAL A 1 97 ? 2.062 -13.166 -4.529 1.00 98.31 97 VAL A C 1
ATOM 790 O O . VAL A 1 97 ? 2.662 -14.121 -4.044 1.00 98.31 97 VAL A O 1
ATOM 793 N N . HIS A 1 98 ? 1.206 -13.322 -5.536 1.00 97.75 98 HIS A N 1
ATOM 794 C CA . HIS A 1 98 ? 1.064 -14.570 -6.293 1.00 97.75 98 HIS A CA 1
ATOM 795 C C . HIS A 1 98 ? 1.791 -14.463 -7.639 1.00 97.75 98 HIS A C 1
ATOM 797 O O . HIS A 1 98 ? 2.413 -13.454 -7.935 1.00 97.75 98 HIS A O 1
ATOM 803 N N . SER A 1 99 ? 1.752 -15.499 -8.478 1.00 94.94 99 SER A N 1
ATOM 804 C CA . SER A 1 99 ? 2.414 -15.469 -9.793 1.00 94.94 99 SER A CA 1
ATOM 805 C C . SER A 1 99 ? 1.804 -14.455 -10.769 1.00 94.94 99 SER A C 1
ATOM 807 O O . SER A 1 99 ? 2.531 -13.856 -11.558 1.00 94.94 99 SER A O 1
ATOM 809 N N . GLY A 1 100 ? 0.487 -14.238 -10.711 1.00 95.75 100 GLY A N 1
ATOM 810 C CA . GLY A 1 100 ? -0.233 -13.366 -11.650 1.00 95.75 100 GLY A CA 1
ATOM 811 C C . GLY A 1 100 ? -1.004 -12.208 -11.018 1.00 95.75 100 GLY A C 1
ATOM 812 O O . GLY A 1 100 ? -1.628 -11.448 -11.749 1.00 95.75 100 GLY A O 1
ATOM 813 N N . HIS A 1 101 ? -1.017 -12.087 -9.691 1.00 98.44 101 HIS A N 1
ATOM 814 C CA . HIS A 1 101 ? -1.785 -11.057 -8.992 1.00 98.44 101 HIS A CA 1
ATOM 815 C C . HIS A 1 101 ? -1.278 -10.815 -7.571 1.00 98.44 101 HIS A C 1
ATOM 817 O O . HIS A 1 101 ? -0.636 -11.673 -6.965 1.00 98.44 101 HIS A O 1
ATOM 823 N N . PHE A 1 102 ? -1.679 -9.685 -7.004 1.00 98.75 102 PHE A N 1
ATOM 824 C CA . PHE A 1 102 ? -1.624 -9.429 -5.574 1.00 98.75 102 PHE A CA 1
ATOM 825 C C . PHE A 1 102 ? -2.955 -9.793 -4.926 1.00 98.75 102 PHE A C 1
ATOM 827 O O . PHE A 1 102 ? -4.020 -9.538 -5.494 1.00 98.75 102 PHE A O 1
ATOM 834 N N . LYS A 1 103 ? -2.901 -10.327 -3.709 1.00 98.62 103 LYS A N 1
ATOM 835 C CA . LYS A 1 103 ? -4.047 -10.358 -2.801 1.00 98.62 103 LYS A CA 1
ATOM 836 C C . LYS A 1 103 ? -3.845 -9.362 -1.677 1.00 98.62 103 LYS A C 1
ATOM 838 O O . LYS A 1 103 ? -2.766 -9.293 -1.093 1.00 98.62 103 LYS A O 1
ATOM 843 N N . ILE A 1 104 ? -4.894 -8.613 -1.371 1.00 98.69 104 ILE A N 1
ATOM 844 C CA . ILE A 1 104 ? -4.864 -7.541 -0.384 1.00 98.69 104 ILE A CA 1
ATOM 845 C C . ILE A 1 104 ? -5.833 -7.893 0.734 1.00 98.69 104 ILE A C 1
ATOM 847 O O . ILE A 1 104 ? -7.004 -8.194 0.494 1.00 98.69 104 ILE A O 1
ATOM 851 N N . TYR A 1 105 ? -5.335 -7.828 1.961 1.00 98.75 105 TYR A N 1
ATOM 852 C CA . TYR A 1 105 ? -6.079 -8.101 3.178 1.00 98.75 105 TYR A CA 1
ATOM 853 C C . TYR A 1 105 ? -6.021 -6.891 4.101 1.00 98.75 105 TYR A C 1
ATOM 855 O O . TYR A 1 105 ? -4.962 -6.288 4.263 1.00 98.75 105 TYR A O 1
ATOM 863 N N . VAL A 1 106 ? -7.138 -6.586 4.753 1.00 98.62 106 VAL A N 1
ATOM 864 C CA . VAL A 1 106 ? -7.198 -5.650 5.880 1.00 98.62 106 VAL A CA 1
ATOM 865 C C . VAL A 1 106 ? -7.715 -6.424 7.082 1.00 98.62 106 VAL A C 1
ATOM 867 O O . VAL A 1 106 ? -8.777 -7.039 7.001 1.00 98.62 106 VAL A O 1
ATOM 870 N N . ASP A 1 107 ? -6.936 -6.448 8.161 1.00 98.06 107 ASP A N 1
ATOM 871 C CA . ASP A 1 107 ? -7.245 -7.171 9.401 1.00 98.06 107 ASP A CA 1
ATOM 872 C C . ASP A 1 107 ? -7.617 -8.641 9.144 1.00 98.06 107 ASP A C 1
ATOM 874 O O . ASP A 1 107 ? -8.600 -9.175 9.651 1.00 98.06 107 ASP A O 1
ATOM 878 N N . ASN A 1 108 ? -6.805 -9.295 8.304 1.00 96.94 108 ASN A N 1
ATOM 879 C CA . ASN A 1 108 ? -6.964 -10.681 7.846 1.00 96.94 108 ASN A CA 1
ATOM 880 C C . ASN A 1 108 ? -8.217 -10.977 7.002 1.00 96.94 108 ASN A C 1
ATOM 882 O O . ASN A 1 108 ? -8.429 -12.130 6.632 1.00 96.94 108 ASN A O 1
ATOM 886 N N . VAL A 1 109 ? -8.998 -9.966 6.620 1.00 98.00 109 VAL A N 1
ATOM 887 C CA . VAL A 1 109 ? -10.115 -10.115 5.678 1.00 98.00 109 VAL A CA 1
ATOM 888 C C . VAL A 1 109 ? -9.666 -9.703 4.280 1.00 98.00 109 VAL A C 1
ATOM 890 O O . VAL A 1 109 ? -9.136 -8.607 4.101 1.00 98.00 109 VAL A O 1
ATOM 893 N N . GLU A 1 110 ? -9.872 -10.569 3.283 1.00 97.94 110 GLU A N 1
ATOM 894 C CA . GLU A 1 110 ? -9.560 -10.258 1.880 1.00 97.94 110 GLU A CA 1
ATOM 895 C C . GLU A 1 110 ? -10.437 -9.088 1.408 1.00 97.94 110 GLU A C 1
ATOM 897 O O . GLU A 1 110 ? -11.6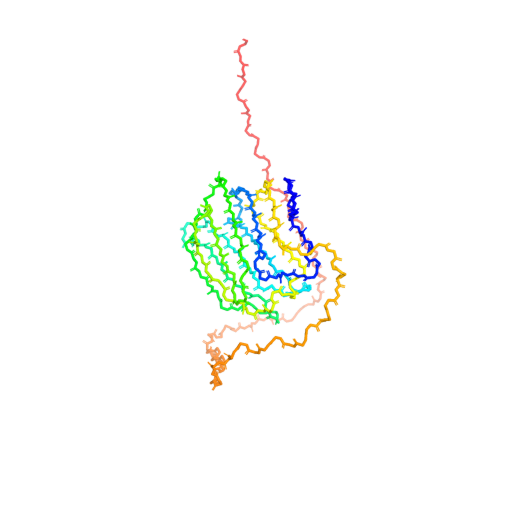64 -9.140 1.520 1.00 97.94 110 GLU A O 1
ATOM 902 N N . VAL A 1 111 ? -9.813 -8.017 0.914 1.00 97.50 111 VAL A N 1
ATOM 903 C CA . VAL A 1 111 ? -10.514 -6.835 0.380 1.00 97.50 111 VAL A CA 1
ATOM 904 C C . VAL A 1 111 ? -10.481 -6.782 -1.142 1.00 97.50 111 VAL A C 1
ATOM 906 O O . VAL A 1 111 ? -11.390 -6.217 -1.750 1.00 97.50 111 VAL A O 1
ATOM 909 N N . GLY A 1 112 ? -9.463 -7.377 -1.767 1.00 96.38 112 GLY A N 1
ATOM 910 C CA . GLY A 1 112 ? -9.325 -7.351 -3.213 1.00 96.38 112 GLY A CA 1
ATOM 911 C C . GLY A 1 112 ? -8.192 -8.217 -3.744 1.00 96.38 112 GLY A C 1
ATOM 912 O O . GLY A 1 112 ? -7.243 -8.564 -3.037 1.00 96.38 112 GLY A O 1
ATOM 913 N N . LYS A 1 113 ? -8.313 -8.523 -5.032 1.00 98.00 113 LYS A N 1
ATOM 914 C CA . LYS A 1 113 ? -7.305 -9.154 -5.878 1.00 98.00 113 LYS A CA 1
ATOM 915 C C . LYS A 1 113 ? -6.965 -8.159 -6.984 1.00 98.00 113 LYS A C 1
ATOM 917 O O . LYS A 1 113 ? -7.890 -7.644 -7.596 1.00 98.00 113 LYS A O 1
ATOM 922 N N . PHE A 1 114 ? -5.682 -7.934 -7.250 1.00 98.69 114 PHE A N 1
ATOM 923 C CA . PHE A 1 114 ? -5.220 -7.033 -8.308 1.00 98.69 114 PHE A CA 1
ATOM 924 C C . PHE A 1 114 ? -4.274 -7.771 -9.248 1.00 98.69 114 PHE A C 1
ATOM 926 O O . PHE A 1 114 ? -3.187 -8.180 -8.834 1.00 98.69 114 PHE A O 1
ATOM 933 N N . ASP A 1 115 ? -4.686 -7.975 -10.497 1.00 98.50 115 ASP A N 1
ATOM 934 C CA . ASP A 1 115 ? -3.872 -8.686 -11.483 1.00 98.50 115 ASP A CA 1
ATOM 935 C C . ASP A 1 115 ? -2.612 -7.884 -11.844 1.00 98.50 115 ASP A C 1
ATOM 937 O O . ASP A 1 115 ? -2.626 -6.656 -11.949 1.00 98.50 115 ASP A O 1
ATOM 941 N N . HIS A 1 116 ? -1.491 -8.583 -12.024 1.00 96.88 116 HIS A N 1
ATOM 942 C CA . HIS A 1 116 ? -0.224 -7.951 -12.370 1.00 96.88 116 HIS A CA 1
ATOM 943 C C . HIS A 1 116 ? -0.321 -7.278 -13.739 1.00 96.88 116 HIS A C 1
ATOM 945 O O . HIS A 1 116 ? -0.477 -7.942 -14.761 1.00 96.88 116 HIS A O 1
ATOM 951 N N . ARG A 1 117 ? -0.159 -5.953 -13.766 1.00 96.56 117 ARG A N 1
ATOM 952 C CA . ARG A 1 117 ? -0.030 -5.175 -15.013 1.00 96.56 117 ARG A CA 1
ATOM 953 C C . ARG A 1 117 ? 1.426 -4.979 -15.431 1.00 96.56 117 ARG A C 1
ATOM 955 O O . ARG A 1 117 ? 1.707 -4.608 -16.563 1.00 96.56 117 ARG A O 1
ATOM 962 N N . VAL A 1 118 ? 2.343 -5.240 -14.502 1.00 92.56 118 VAL A N 1
ATOM 963 C CA . VAL A 1 118 ? 3.795 -5.131 -14.645 1.00 92.56 118 VAL A CA 1
ATOM 964 C C . VAL A 1 118 ? 4.430 -6.349 -13.955 1.00 92.56 118 VAL A C 1
ATOM 966 O O . VAL A 1 118 ? 3.908 -6.782 -12.922 1.00 92.56 118 VAL A O 1
ATOM 969 N N . PRO A 1 119 ? 5.532 -6.929 -14.471 1.00 93.00 119 PRO A N 1
ATOM 970 C CA . PRO A 1 119 ? 6.223 -8.031 -13.809 1.00 93.00 119 PRO A CA 1
ATOM 971 C C . PRO A 1 119 ? 6.693 -7.654 -12.398 1.00 93.00 119 PRO A C 1
ATOM 973 O O . PRO A 1 119 ? 7.451 -6.704 -12.214 1.00 93.00 119 PRO A O 1
ATOM 976 N N . VAL A 1 120 ? 6.296 -8.436 -11.392 1.00 92.94 120 VAL A N 1
ATOM 977 C CA . VAL A 1 120 ? 6.592 -8.141 -9.975 1.00 92.94 120 VAL A CA 1
ATOM 978 C C . VAL A 1 120 ? 8.074 -8.177 -9.610 1.00 92.94 120 VAL A C 1
ATOM 980 O O . VAL A 1 120 ? 8.497 -7.461 -8.704 1.00 92.94 120 VAL A O 1
ATOM 983 N N . GLY A 1 121 ? 8.883 -8.925 -10.362 1.00 92.31 121 GLY A N 1
ATOM 984 C CA . GLY A 1 121 ? 10.341 -8.921 -10.210 1.00 92.31 121 GLY A CA 1
ATOM 985 C C . GLY A 1 121 ? 11.001 -7.589 -10.591 1.00 92.31 121 GLY A C 1
ATOM 986 O O . GLY A 1 121 ? 12.168 -7.383 -10.283 1.00 92.31 121 GLY A O 1
ATOM 987 N N . MET A 1 122 ? 10.274 -6.675 -11.246 1.00 91.75 122 MET A N 1
ATOM 988 C CA . MET A 1 122 ? 10.774 -5.339 -11.596 1.00 91.75 122 MET A CA 1
ATOM 989 C C . MET A 1 122 ? 10.531 -4.297 -10.503 1.00 91.75 122 MET A C 1
ATOM 991 O O . MET A 1 122 ? 11.040 -3.185 -10.604 1.00 91.75 122 MET A O 1
ATOM 995 N N . ILE A 1 123 ? 9.749 -4.620 -9.472 1.00 94.25 123 ILE A N 1
ATOM 996 C CA . ILE A 1 123 ? 9.509 -3.700 -8.359 1.00 94.25 123 ILE A CA 1
ATOM 997 C C . ILE A 1 123 ? 10.835 -3.449 -7.646 1.00 94.25 123 ILE A C 1
ATOM 999 O O . ILE A 1 123 ? 11.522 -4.390 -7.279 1.00 94.25 123 ILE A O 1
ATOM 1003 N N . THR A 1 124 ? 11.208 -2.188 -7.458 1.00 94.12 124 THR A N 1
ATOM 1004 C CA . THR A 1 124 ? 12.499 -1.818 -6.864 1.00 94.12 124 THR A CA 1
ATOM 1005 C C . THR A 1 124 ? 12.359 -1.201 -5.484 1.00 94.12 124 THR A C 1
ATOM 1007 O O . THR A 1 124 ? 13.296 -1.291 -4.697 1.00 94.12 124 THR A O 1
ATOM 1010 N N . HIS A 1 125 ? 11.223 -0.570 -5.184 1.00 94.25 125 HIS A N 1
ATOM 1011 C CA . HIS A 1 125 ? 10.985 0.114 -3.914 1.00 94.25 125 HIS A CA 1
ATOM 1012 C C . HIS A 1 125 ? 9.510 0.038 -3.531 1.00 94.25 125 HIS A C 1
ATOM 1014 O O . HIS A 1 125 ? 8.633 -0.079 -4.390 1.00 94.25 125 HIS A O 1
ATOM 1020 N N . MET A 1 126 ? 9.248 0.139 -2.234 1.00 97.38 126 MET A N 1
ATOM 1021 C CA . MET A 1 126 ? 7.925 0.404 -1.694 1.00 97.38 126 MET A CA 1
ATOM 1022 C C . MET A 1 126 ? 7.931 1.749 -0.979 1.00 97.38 126 MET A C 1
ATOM 1024 O O . MET A 1 126 ? 8.839 2.018 -0.197 1.00 97.38 126 MET A O 1
ATOM 1028 N N . ASP A 1 127 ? 6.895 2.551 -1.189 1.00 98.00 127 ASP A N 1
ATOM 1029 C CA . ASP A 1 127 ? 6.704 3.823 -0.502 1.00 98.00 127 ASP A CA 1
ATOM 1030 C C . ASP A 1 127 ? 5.358 3.854 0.210 1.00 98.00 127 ASP A C 1
ATOM 1032 O O . ASP A 1 127 ? 4.379 3.280 -0.270 1.00 98.00 127 ASP A O 1
ATOM 1036 N N . VAL A 1 128 ? 5.312 4.548 1.343 1.00 98.69 128 VAL A N 1
ATOM 1037 C CA . VAL A 1 128 ? 4.075 4.884 2.042 1.00 98.69 128 VAL A CA 1
ATOM 1038 C C . VAL A 1 128 ? 4.059 6.381 2.320 1.00 98.69 128 VAL A C 1
ATOM 1040 O O . VAL A 1 128 ? 4.953 6.913 2.986 1.00 98.69 128 VAL A O 1
ATOM 1043 N N . THR A 1 129 ? 3.038 7.063 1.809 1.00 98.31 129 THR A N 1
ATOM 1044 C CA . THR A 1 129 ? 2.860 8.515 1.936 1.00 98.31 129 THR A CA 1
ATOM 1045 C C . THR A 1 129 ? 1.439 8.878 2.358 1.00 98.31 129 THR A C 1
ATOM 1047 O O . THR A 1 129 ? 0.552 8.029 2.400 1.00 98.31 129 THR A O 1
ATOM 1050 N N . GLY A 1 130 ? 1.222 10.142 2.725 1.00 97.56 130 GLY A N 1
ATOM 1051 C CA . GLY A 1 130 ? -0.073 10.648 3.183 1.00 97.56 130 GLY A CA 1
ATOM 1052 C C . GLY A 1 130 ? -0.316 10.470 4.685 1.00 97.56 130 GLY A C 1
ATOM 1053 O O . GLY A 1 130 ? 0.616 10.407 5.485 1.00 97.56 130 GLY A O 1
ATOM 1054 N N . GLU A 1 131 ? -1.588 10.455 5.080 1.00 97.62 131 GLU A N 1
ATOM 1055 C CA . GLU A 1 131 ? -2.018 10.712 6.460 1.00 97.62 131 GLU A CA 1
ATOM 1056 C C . GLU A 1 131 ? -2.164 9.432 7.289 1.00 97.62 131 GLU A C 1
ATOM 1058 O O . GLU A 1 131 ? -3.263 8.995 7.645 1.00 97.62 131 GLU A O 1
ATOM 1063 N N . VAL A 1 132 ? -1.024 8.811 7.590 1.00 98.56 132 VAL A N 1
ATOM 1064 C CA . VAL A 1 132 ? -0.942 7.583 8.385 1.00 98.56 132 VAL A CA 1
ATOM 1065 C C . VAL A 1 132 ? 0.286 7.583 9.286 1.00 98.56 132 VAL A C 1
ATOM 1067 O O . VAL A 1 132 ? 1.360 8.018 8.891 1.00 98.56 132 VAL A O 1
ATOM 1070 N N . THR A 1 133 ? 0.143 7.078 10.509 1.00 98.50 133 THR A N 1
ATOM 1071 C CA . THR A 1 133 ? 1.284 6.709 11.355 1.00 98.50 133 THR A CA 1
ATOM 1072 C C . THR A 1 133 ? 1.562 5.225 11.178 1.00 98.50 133 THR A C 1
ATOM 1074 O O . THR A 1 133 ? 0.648 4.412 11.328 1.00 98.50 133 THR A O 1
ATOM 1077 N N . LEU A 1 134 ? 2.808 4.861 10.887 1.00 98.69 134 LEU A N 1
ATOM 1078 C CA . LEU A 1 134 ? 3.224 3.467 10.779 1.00 98.69 134 LEU A CA 1
ATOM 1079 C C . LEU A 1 134 ? 3.738 2.953 12.122 1.00 98.69 134 LEU A C 1
ATOM 1081 O O . LEU A 1 134 ? 4.555 3.593 12.775 1.00 98.69 134 LEU A O 1
ATOM 1085 N N . PHE A 1 135 ? 3.274 1.772 12.513 1.00 98.69 135 PHE A N 1
ATOM 1086 C CA . PHE A 1 135 ? 3.754 1.068 13.704 1.00 98.69 135 PHE A CA 1
ATOM 1087 C C . PHE A 1 135 ? 4.756 -0.021 13.336 1.00 98.69 135 PHE A C 1
ATOM 1089 O O . PHE A 1 135 ? 5.726 -0.246 14.053 1.00 98.69 135 PHE A O 1
ATOM 1096 N N . LYS A 1 136 ? 4.531 -0.711 12.214 1.00 98.44 136 LYS A N 1
ATOM 1097 C CA . LYS A 1 136 ? 5.355 -1.848 11.804 1.00 98.44 136 LYS A CA 1
ATOM 1098 C C . LYS A 1 136 ? 5.258 -2.083 10.307 1.00 98.44 136 LYS A C 1
ATOM 1100 O O . LYS A 1 136 ? 4.167 -2.014 9.745 1.00 98.44 136 LYS A O 1
ATOM 1105 N N . VAL A 1 137 ? 6.380 -2.432 9.695 1.00 98.44 137 VAL A N 1
ATOM 1106 C CA . VAL A 1 137 ? 6.450 -2.971 8.335 1.00 98.44 137 VAL A CA 1
ATOM 1107 C C . VAL A 1 137 ? 7.240 -4.273 8.404 1.00 98.44 137 VAL A C 1
ATOM 1109 O O . VAL A 1 137 ? 8.380 -4.288 8.865 1.00 98.44 137 VAL A O 1
ATOM 1112 N N . SER A 1 138 ? 6.638 -5.379 7.978 1.00 97.62 138 SER A N 1
ATOM 1113 C CA . SER A 1 138 ? 7.290 -6.688 7.932 1.00 97.62 138 SER A CA 1
ATOM 1114 C C . SER A 1 138 ? 7.281 -7.246 6.519 1.00 97.62 138 SER A C 1
ATOM 1116 O O . SER A 1 138 ? 6.231 -7.289 5.879 1.00 97.62 138 SER A O 1
ATOM 1118 N N . LEU A 1 139 ? 8.442 -7.710 6.069 1.00 96.25 139 LEU A N 1
ATOM 1119 C CA . LEU A 1 139 ? 8.663 -8.289 4.756 1.00 96.25 139 LEU A CA 1
ATOM 1120 C C . LEU A 1 139 ? 9.089 -9.751 4.922 1.00 96.25 139 LEU A C 1
ATOM 1122 O O . LEU A 1 139 ? 10.082 -10.074 5.588 1.00 96.25 139 LEU A O 1
ATOM 1126 N N . HIS A 1 140 ? 8.334 -10.651 4.312 1.00 94.69 140 HIS A N 1
ATOM 1127 C CA . HIS A 1 140 ? 8.586 -12.084 4.286 1.00 94.69 140 HIS A CA 1
ATOM 1128 C C . HIS A 1 140 ? 8.727 -12.552 2.835 1.00 94.69 140 HIS A C 1
ATOM 1130 O O . HIS A 1 140 ? 8.019 -12.068 1.961 1.00 94.69 140 HIS A O 1
ATOM 1136 N N . GLY A 1 141 ? 9.662 -13.466 2.560 1.00 89.75 141 GLY A N 1
ATOM 1137 C CA . GLY A 1 141 ? 9.917 -13.940 1.191 1.00 89.75 141 GLY A CA 1
ATOM 1138 C C . GLY A 1 141 ? 10.475 -12.880 0.227 1.00 89.75 141 GLY A C 1
ATOM 1139 O O . GLY A 1 141 ? 10.400 -13.069 -0.981 1.00 89.75 141 GLY A O 1
ATOM 1140 N N . VAL A 1 142 ? 11.018 -11.771 0.744 1.00 87.12 142 VAL A N 1
ATOM 1141 C CA . VAL A 1 142 ? 11.695 -10.732 -0.049 1.00 87.12 142 VAL A CA 1
ATOM 1142 C C . VAL A 1 142 ? 13.203 -10.973 -0.012 1.00 87.12 142 VAL A C 1
ATOM 1144 O O . VAL A 1 142 ? 13.770 -11.233 1.054 1.00 87.12 142 VAL A O 1
ATOM 1147 N N . ASN A 1 143 ? 13.848 -10.901 -1.175 1.00 79.12 143 ASN A N 1
ATOM 1148 C CA . ASN A 1 143 ? 15.299 -10.985 -1.280 1.00 79.12 143 ASN A CA 1
ATOM 1149 C C . ASN A 1 143 ? 15.893 -9.630 -0.882 1.00 79.12 143 ASN A C 1
ATOM 1151 O O . ASN A 1 143 ? 15.589 -8.625 -1.502 1.00 79.12 143 ASN A O 1
ATOM 1155 N N . ASN A 1 144 ? 16.740 -9.591 0.148 1.00 66.19 144 ASN A N 1
ATOM 1156 C CA . ASN A 1 144 ? 17.339 -8.336 0.629 1.00 66.19 144 ASN A CA 1
ATOM 1157 C C . ASN A 1 144 ? 18.809 -8.161 0.209 1.00 66.19 144 ASN A C 1
ATOM 1159 O O . ASN A 1 144 ? 19.466 -7.213 0.629 1.00 66.19 144 ASN A O 1
ATOM 1163 N N . THR A 1 145 ? 19.344 -9.093 -0.578 1.00 60.03 145 THR A N 1
ATOM 1164 C CA . THR A 1 145 ? 20.785 -9.216 -0.857 1.00 60.03 145 THR A CA 1
ATOM 1165 C C . THR A 1 145 ? 21.1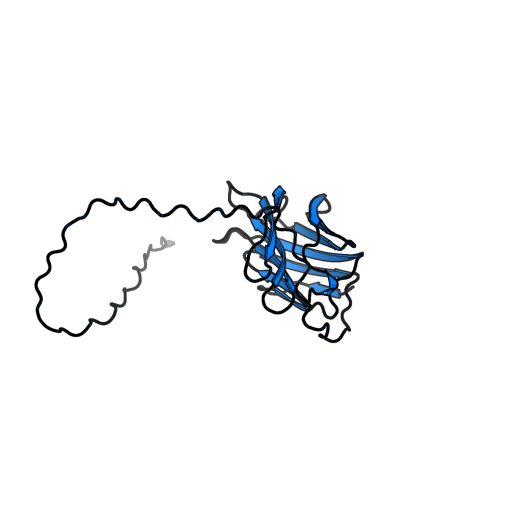39 -9.123 -2.339 1.00 60.03 145 THR A C 1
ATOM 1167 O O . THR A 1 145 ? 22.319 -9.189 -2.679 1.00 60.03 145 THR A O 1
ATOM 1170 N N . ALA A 1 146 ? 20.161 -8.974 -3.235 1.00 59.25 146 ALA A N 1
ATOM 1171 C CA . ALA A 1 146 ? 20.454 -8.864 -4.659 1.00 59.25 146 ALA A CA 1
ATOM 1172 C C . ALA A 1 146 ? 20.989 -7.457 -4.994 1.00 59.25 146 ALA A C 1
ATOM 1174 O O . ALA A 1 146 ? 20.478 -6.463 -4.485 1.00 59.25 146 ALA A O 1
ATOM 1175 N N . PRO A 1 147 ? 22.007 -7.309 -5.850 1.00 53.62 147 PRO A N 1
ATOM 1176 C CA . PRO A 1 147 ? 22.386 -5.988 -6.337 1.00 53.62 147 PRO A CA 1
ATOM 1177 C C . PRO A 1 147 ? 21.205 -5.344 -7.084 1.00 53.62 147 PRO A C 1
ATOM 1179 O O . PRO A 1 147 ? 20.491 -6.019 -7.829 1.00 53.62 147 PRO A O 1
ATOM 1182 N N . TYR A 1 148 ? 21.001 -4.033 -6.900 1.00 51.25 148 TYR A N 1
ATOM 1183 C CA . TYR A 1 148 ? 20.108 -3.238 -7.749 1.00 51.25 148 TYR A CA 1
ATOM 1184 C C . TYR A 1 148 ? 20.586 -3.388 -9.195 1.00 51.25 148 TYR A C 1
ATOM 1186 O O . TYR A 1 148 ? 21.612 -2.821 -9.562 1.00 51.25 148 TYR A O 1
ATOM 1194 N N . GLY A 1 149 ? 19.932 -4.221 -10.001 1.00 48.38 149 GLY A N 1
ATOM 1195 C CA . GLY A 1 149 ? 20.586 -4.609 -11.249 1.00 48.38 149 GLY A CA 1
ATOM 1196 C C . GLY A 1 149 ? 19.793 -5.482 -12.193 1.00 48.38 149 GLY A C 1
ATOM 1197 O O . GLY A 1 149 ? 20.398 -6.158 -13.020 1.00 48.38 149 GLY A O 1
ATOM 1198 N N . HIS A 1 150 ? 18.463 -5.472 -12.123 1.00 52.81 150 HIS A N 1
ATOM 1199 C CA . HIS A 1 150 ? 17.731 -5.904 -13.304 1.00 52.81 150 HIS A CA 1
ATOM 1200 C C . HIS A 1 150 ? 17.831 -4.796 -14.364 1.00 52.81 150 HIS A C 1
ATOM 1202 O O . HIS A 1 150 ? 17.606 -3.630 -14.028 1.00 52.81 150 HIS A O 1
ATOM 1208 N N . PRO A 1 151 ? 18.222 -5.121 -15.612 1.00 46.41 151 PRO A N 1
ATOM 1209 C CA . PRO A 1 151 ? 18.280 -4.137 -16.685 1.00 46.41 151 PRO A CA 1
ATOM 1210 C C . PRO A 1 151 ? 16.915 -3.458 -16.835 1.00 46.41 151 PRO A C 1
ATOM 1212 O O . PRO A 1 151 ? 15.884 -4.097 -16.618 1.00 46.41 151 PRO A O 1
ATOM 1215 N N . ALA A 1 152 ? 16.917 -2.169 -17.195 1.00 44.53 152 ALA A N 1
ATOM 1216 C CA . ALA A 1 152 ? 15.698 -1.442 -17.536 1.00 44.53 152 ALA A CA 1
ATOM 1217 C C . ALA A 1 152 ? 14.873 -2.301 -18.512 1.00 44.53 152 ALA A C 1
ATOM 1219 O O . ALA A 1 152 ? 15.415 -2.720 -19.542 1.00 44.53 152 ALA A O 1
ATOM 1220 N N . PRO A 1 153 ? 13.621 -2.650 -18.183 1.00 49.12 153 PRO A N 1
ATOM 1221 C CA . PRO A 1 153 ? 12.899 -3.610 -18.990 1.00 49.12 153 PRO A CA 1
ATOM 1222 C C . PRO A 1 153 ? 12.567 -3.006 -20.352 1.00 49.12 153 PRO A C 1
ATOM 1224 O O . PRO A 1 153 ? 12.230 -1.826 -20.476 1.00 49.12 153 PRO A O 1
ATOM 1227 N N . ALA A 1 154 ? 12.623 -3.861 -21.374 1.00 50.94 154 ALA A N 1
ATOM 1228 C CA . ALA A 1 154 ? 11.865 -3.668 -22.602 1.00 50.94 154 ALA A CA 1
ATOM 1229 C C . ALA A 1 154 ? 10.409 -3.310 -22.249 1.00 50.94 154 ALA A C 1
ATOM 1231 O O . ALA A 1 154 ? 9.929 -3.733 -21.191 1.00 50.94 154 ALA A O 1
ATOM 1232 N N . PRO A 1 155 ? 9.700 -2.539 -23.092 1.00 54.66 155 PRO A N 1
ATOM 1233 C CA . PRO A 1 155 ? 8.358 -2.104 -22.759 1.00 54.66 155 PRO A CA 1
ATOM 1234 C C . PRO A 1 155 ? 7.482 -3.293 -22.342 1.00 54.66 155 PRO A C 1
ATOM 1236 O O . PRO A 1 155 ? 7.475 -4.321 -23.024 1.00 54.66 155 PRO A O 1
ATOM 1239 N N . TYR A 1 156 ? 6.800 -3.181 -21.195 1.00 58.75 156 TYR A N 1
ATOM 1240 C CA . TYR A 1 156 ? 5.890 -4.220 -20.722 1.00 58.75 156 TYR A CA 1
ATOM 1241 C C . TYR A 1 156 ? 4.873 -4.496 -21.835 1.00 58.75 156 TYR A C 1
ATOM 1243 O O . TYR A 1 156 ? 4.408 -3.538 -22.461 1.00 58.75 156 TYR A O 1
ATOM 1251 N N . PRO A 1 157 ? 4.560 -5.771 -22.140 1.00 48.97 157 PRO A N 1
ATOM 1252 C CA . PRO A 1 157 ? 3.681 -6.108 -23.251 1.00 48.97 157 PRO A CA 1
ATOM 1253 C C . PRO A 1 157 ? 2.381 -5.321 -23.119 1.00 48.97 157 PRO A C 1
ATOM 1255 O O . PRO A 1 157 ? 1.750 -5.343 -22.062 1.00 48.97 157 PRO A O 1
ATOM 1258 N N . ASN A 1 158 ? 2.035 -4.597 -24.188 1.00 45.25 158 ASN A N 1
ATOM 1259 C CA . ASN A 1 158 ? 0.854 -3.748 -24.262 1.00 45.25 158 ASN A CA 1
ATOM 1260 C C . ASN A 1 158 ? -0.347 -4.499 -23.681 1.00 45.25 158 ASN A C 1
ATOM 1262 O O . ASN A 1 158 ? -0.808 -5.482 -24.268 1.00 45.25 158 ASN A O 1
ATOM 1266 N N . VAL A 1 159 ? -0.871 -4.031 -22.547 1.00 48.06 159 VAL A N 1
ATOM 1267 C CA . VAL A 1 159 ? -2.231 -4.387 -22.151 1.00 48.06 159 VAL A CA 1
ATOM 1268 C C . VAL A 1 159 ? -3.103 -3.903 -23.302 1.00 48.06 159 VAL A C 1
ATOM 1270 O O . VAL A 1 159 ? -3.115 -2.716 -23.620 1.00 48.06 159 VAL A O 1
ATOM 1273 N N . ILE A 1 160 ? -3.705 -4.854 -24.013 1.00 37.47 160 ILE A N 1
ATOM 1274 C CA . ILE A 1 160 ? -4.342 -4.654 -25.310 1.00 37.47 160 ILE A CA 1
ATOM 1275 C C . ILE A 1 160 ? -5.303 -3.465 -25.220 1.00 37.47 160 ILE A C 1
ATOM 1277 O O . ILE A 1 160 ? -6.356 -3.547 -24.587 1.00 37.47 160 ILE A O 1
ATOM 1281 N N . HIS A 1 161 ? -4.960 -2.374 -25.907 1.00 41.31 161 HIS A N 1
ATOM 1282 C CA . HIS A 1 161 ? -5.930 -1.382 -26.342 1.00 41.31 161 HIS A CA 1
ATOM 1283 C C . HIS A 1 161 ? -6.854 -2.084 -27.346 1.00 41.31 161 HIS A C 1
ATOM 1285 O O . HIS A 1 161 ? -6.646 -2.021 -28.556 1.00 41.31 161 HIS A O 1
ATOM 1291 N N . THR A 1 162 ? -7.873 -2.797 -26.867 1.00 33.28 162 THR A N 1
ATOM 1292 C CA . THR A 1 162 ? -8.997 -3.176 -27.724 1.00 33.28 162 THR A CA 1
ATOM 1293 C C . THR A 1 162 ? -9.859 -1.936 -27.892 1.00 33.28 162 THR A C 1
ATOM 1295 O O . THR A 1 162 ? -10.772 -1.686 -27.124 1.00 33.28 162 THR A O 1
ATOM 1298 N N . THR A 1 163 ? -9.444 -1.083 -28.825 1.00 31.31 163 THR A N 1
ATOM 1299 C CA . THR A 1 163 ? -10.193 -0.701 -30.027 1.00 31.31 163 THR A CA 1
ATOM 1300 C C . THR A 1 163 ? -9.513 0.522 -30.619 1.00 31.31 163 THR A C 1
ATOM 1302 O O . THR A 1 163 ? -9.594 1.625 -30.078 1.00 31.31 163 THR A O 1
ATOM 1305 N N . THR A 1 164 ? -8.905 0.339 -31.787 1.00 34.41 164 THR A N 1
ATOM 1306 C CA . THR A 1 164 ? -8.796 1.404 -32.778 1.00 34.41 164 THR A CA 1
ATOM 1307 C C . THR A 1 164 ? -10.218 1.747 -33.217 1.00 34.41 164 THR A C 1
ATOM 1309 O O . THR A 1 164 ? -10.771 1.177 -34.150 1.00 34.41 164 THR A O 1
ATOM 1312 N N . THR A 1 165 ? -10.853 2.660 -32.503 1.00 28.77 165 THR A N 1
ATOM 1313 C CA . THR A 1 165 ? -11.834 3.556 -33.098 1.00 28.77 165 THR A CA 1
ATOM 1314 C C . THR 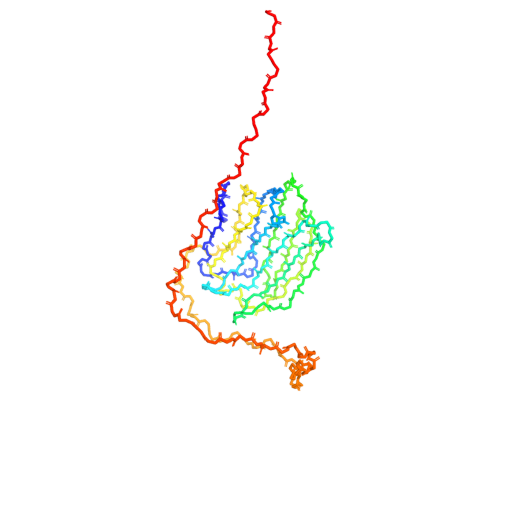A 1 165 ? -11.315 4.928 -32.744 1.00 28.77 165 THR A C 1
ATOM 1316 O O . THR A 1 165 ? -11.198 5.269 -31.570 1.00 28.77 165 THR A O 1
ATOM 1319 N N . THR A 1 166 ? -10.888 5.669 -33.758 1.00 32.19 166 THR A N 1
ATOM 1320 C CA . THR A 1 166 ? -10.515 7.074 -33.655 1.00 32.19 166 THR A CA 1
ATOM 1321 C C . THR A 1 166 ? -11.700 7.863 -33.106 1.00 32.19 166 THR A C 1
ATOM 1323 O O . THR A 1 166 ? -12.478 8.435 -33.862 1.00 32.19 166 THR A O 1
ATOM 1326 N N . PHE A 1 167 ? -11.849 7.900 -31.785 1.00 33.16 167 PHE A N 1
ATOM 1327 C CA . PHE A 1 167 ? -12.545 8.983 -31.119 1.00 33.16 167 PHE A CA 1
ATOM 1328 C C . PHE A 1 167 ? -11.559 10.135 -31.061 1.00 33.16 167 PHE A C 1
ATOM 1330 O O . PHE A 1 167 ? -10.730 10.251 -30.160 1.00 33.16 167 PHE A O 1
ATOM 1337 N N . GLN A 1 168 ? -11.623 10.964 -32.097 1.00 29.91 168 GLN A N 1
ATOM 1338 C CA . GLN A 1 168 ? -11.160 12.332 -31.971 1.00 29.91 168 GLN A CA 1
ATOM 1339 C C . GLN A 1 168 ? -11.885 12.957 -30.769 1.00 29.91 168 GLN A C 1
ATOM 1341 O O . GLN A 1 168 ? -13.089 12.718 -30.616 1.00 29.91 168 GLN A O 1
ATOM 1346 N N . PRO A 1 169 ? -11.213 13.745 -29.911 1.00 33.12 169 PRO A N 1
ATOM 1347 C CA . PRO A 1 169 ? -11.952 14.629 -29.028 1.00 33.12 169 PRO A CA 1
ATOM 1348 C C . PRO A 1 169 ? -12.831 15.502 -29.926 1.00 33.12 169 PRO A C 1
ATOM 1350 O O . PRO A 1 169 ? -12.334 16.107 -30.879 1.00 33.12 169 PRO A O 1
ATOM 1353 N N . ALA A 1 170 ? -14.142 15.500 -29.682 1.00 35.38 170 ALA A N 1
ATOM 1354 C CA . ALA A 1 170 ? -15.044 16.379 -30.408 1.00 35.38 170 ALA A CA 1
ATOM 1355 C C . ALA A 1 170 ? -14.494 17.815 -30.310 1.00 35.38 170 ALA A C 1
ATOM 1357 O O . ALA A 1 170 ? -14.136 18.239 -29.204 1.00 35.38 170 ALA A O 1
ATOM 1358 N N . PRO A 1 171 ? -14.374 18.553 -31.428 1.00 30.56 171 PRO A N 1
ATOM 1359 C CA . PRO A 1 171 ? -13.971 19.945 -31.363 1.00 30.56 171 PRO A CA 1
ATOM 1360 C C . PRO A 1 171 ? -14.963 20.686 -30.467 1.00 30.56 171 PRO A C 1
ATOM 1362 O O . PRO A 1 171 ? -16.179 20.517 -30.590 1.00 30.56 171 PRO A O 1
ATOM 1365 N N . TYR A 1 172 ? -14.432 21.479 -29.537 1.00 31.77 172 TYR A N 1
ATOM 1366 C CA . TYR A 1 172 ? -15.233 22.380 -28.719 1.00 31.77 172 TYR A CA 1
ATOM 1367 C C . TYR A 1 172 ? -16.168 23.189 -29.638 1.00 31.77 172 TYR A C 1
ATOM 1369 O O . TYR A 1 172 ? -15.687 23.742 -30.631 1.00 31.77 172 TYR A O 1
ATOM 1377 N N . PRO A 1 173 ? -17.486 23.263 -29.362 1.00 34.97 173 PRO A N 1
ATOM 1378 C CA . PRO A 1 173 ? -18.396 24.031 -30.199 1.00 34.97 173 PRO A CA 1
ATOM 1379 C C . PRO A 1 173 ? -17.953 25.498 -30.225 1.00 34.97 173 PRO A C 1
ATOM 1381 O O . PRO A 1 173 ? -17.887 26.170 -29.198 1.00 34.97 173 PRO A O 1
ATOM 1384 N N . GLN A 1 174 ? -17.640 25.979 -31.425 1.00 33.19 174 GLN A N 1
ATOM 1385 C CA . GLN A 1 174 ? -16.969 27.250 -31.710 1.00 33.19 174 GLN A CA 1
ATOM 1386 C C . GLN A 1 174 ? -17.878 28.490 -31.570 1.00 33.19 174 GLN A C 1
ATOM 1388 O O . GLN A 1 174 ? -17.594 29.533 -32.146 1.00 33.19 174 GLN A O 1
ATOM 1393 N N . ASN A 1 175 ? -18.957 28.411 -30.787 1.00 34.97 175 ASN A N 1
ATOM 1394 C CA . ASN A 1 175 ? -19.899 29.515 -30.595 1.00 34.97 175 ASN A CA 1
ATOM 1395 C C . ASN A 1 175 ? -19.936 29.955 -29.125 1.00 34.97 175 ASN A C 1
ATOM 1397 O O . ASN A 1 175 ? -20.870 29.641 -28.389 1.00 34.97 175 ASN A O 1
ATOM 1401 N N . GLN A 1 176 ? -18.923 30.720 -28.708 1.00 36.41 176 GLN A N 1
ATOM 1402 C CA . GLN A 1 176 ? -19.085 31.684 -27.615 1.00 36.41 176 GLN A CA 1
ATOM 1403 C C . GLN A 1 176 ? -19.617 33.008 -28.194 1.00 36.41 176 GLN A C 1
ATOM 1405 O O . GLN A 1 176 ? -19.120 33.443 -29.234 1.00 36.41 176 GLN A O 1
ATOM 1410 N N . PRO A 1 177 ? -20.576 33.690 -27.539 1.00 31.95 177 PRO A N 1
ATOM 1411 C CA . PRO A 1 177 ? -20.943 35.054 -27.904 1.00 31.95 177 PRO A CA 1
ATOM 1412 C C . PRO A 1 177 ? -19.732 35.984 -27.756 1.00 31.95 177 PRO A C 1
ATOM 1414 O O . PRO A 1 177 ? -19.126 36.074 -26.687 1.00 31.95 177 PRO A O 1
ATOM 1417 N N . SER A 1 178 ? -19.371 36.666 -28.839 1.00 27.42 178 SER A N 1
ATOM 1418 C CA . SER A 1 178 ? -18.272 37.628 -28.900 1.00 27.42 178 SER A CA 1
ATOM 1419 C C . SER A 1 178 ? -18.628 38.923 -28.164 1.00 27.42 178 SER A C 1
ATOM 1421 O O . SER A 1 178 ? -19.533 39.642 -28.588 1.00 27.42 178 SER A O 1
ATOM 1423 N N . TYR A 1 179 ? -17.883 39.263 -27.112 1.00 27.91 179 TYR A N 1
ATOM 1424 C CA . TYR A 1 179 ? -17.870 40.618 -26.553 1.00 27.91 179 TYR A CA 1
ATOM 1425 C C . TYR A 1 179 ? -16.775 41.438 -27.261 1.00 27.91 179 TYR A C 1
ATOM 1427 O O . TYR A 1 179 ? -15.642 40.956 -27.347 1.00 27.91 179 TYR A O 1
ATOM 1435 N N . PRO A 1 180 ? -17.051 42.649 -27.782 1.00 30.19 180 PRO A N 1
ATOM 1436 C CA . PRO A 1 180 ? -16.035 43.429 -28.480 1.00 30.19 180 PRO A CA 1
ATOM 1437 C C . PRO A 1 180 ? -14.984 43.975 -27.506 1.00 30.19 180 PRO A C 1
ATOM 1439 O O . PRO A 1 180 ? -15.310 44.615 -26.508 1.00 30.19 180 PRO A O 1
ATOM 1442 N N . GLN A 1 181 ? -13.711 43.754 -27.835 1.00 34.53 181 GLN A N 1
ATOM 1443 C CA . GLN A 1 181 ? -12.564 44.418 -27.221 1.00 34.53 181 GLN A CA 1
ATOM 1444 C C . GLN A 1 181 ? -12.386 45.809 -27.848 1.00 34.53 181 GLN A C 1
ATOM 1446 O O . GLN A 1 181 ? -12.097 45.917 -29.038 1.00 34.53 181 GLN A O 1
ATOM 1451 N N . MET A 1 182 ? -12.510 46.868 -27.048 1.00 27.22 182 MET A N 1
ATOM 1452 C CA . MET A 1 182 ? -11.947 48.184 -27.361 1.00 27.22 182 MET A CA 1
ATOM 1453 C C . MET A 1 182 ? -10.969 48.561 -26.251 1.00 27.22 182 MET A C 1
ATOM 1455 O O . MET A 1 182 ? -11.385 48.888 -25.144 1.00 27.22 182 MET A O 1
ATOM 1459 N N . TYR A 1 183 ? -9.677 48.569 -26.566 1.00 29.34 183 TYR A N 1
ATOM 1460 C CA . TYR A 1 183 ? -8.693 49.356 -25.828 1.00 29.34 183 TYR A CA 1
ATOM 1461 C C . TYR A 1 183 ? -7.926 50.218 -26.832 1.00 29.34 183 TYR A C 1
ATOM 1463 O O . TYR A 1 183 ? -7.434 49.678 -27.826 1.00 29.34 183 TYR A O 1
ATOM 1471 N N . PRO A 1 184 ? -7.801 51.537 -26.611 1.00 33.09 184 PRO A N 1
ATOM 1472 C CA . PRO A 1 184 ? -6.850 52.346 -27.346 1.00 33.09 184 PRO A CA 1
ATOM 1473 C C . PRO A 1 184 ? -5.461 52.257 -26.696 1.00 33.09 184 PRO A C 1
ATOM 1475 O O . PRO A 1 184 ? -5.309 52.187 -25.478 1.00 33.09 184 PRO A O 1
ATOM 1478 N N . SER A 1 185 ? -4.444 52.262 -27.549 1.00 45.25 185 SER A N 1
ATOM 1479 C CA . SER A 1 185 ? -3.012 52.253 -27.243 1.00 45.25 185 SER A CA 1
ATOM 1480 C C . SER A 1 185 ? -2.530 53.534 -26.536 1.00 45.25 185 SER A C 1
ATOM 1482 O O . SER A 1 185 ? -2.821 54.637 -26.995 1.00 45.25 185 SER A O 1
ATOM 1484 N N . GLY A 1 186 ? -1.735 53.380 -25.468 1.00 36.47 186 GLY A N 1
ATOM 1485 C CA . GLY A 1 186 ? -1.052 54.442 -24.705 1.00 36.47 186 GLY A CA 1
ATOM 1486 C C . GLY A 1 186 ? 0.085 53.869 -23.828 1.00 36.47 186 GLY A C 1
ATOM 1487 O O . GLY A 1 186 ? 0.107 52.657 -23.622 1.00 36.47 186 GLY A O 1
ATOM 1488 N N . PRO A 1 187 ? 1.077 54.674 -23.389 1.00 43.25 187 PRO A N 1
ATOM 1489 C CA . PRO A 1 187 ? 2.486 54.269 -23.380 1.00 43.25 187 PRO A CA 1
ATOM 1490 C C . PRO A 1 187 ? 2.955 53.487 -22.142 1.00 43.25 187 PRO A C 1
ATOM 1492 O O . PRO A 1 187 ? 2.393 53.575 -21.055 1.00 43.25 187 PRO A O 1
ATOM 1495 N N . ASN A 1 188 ? 4.053 52.757 -22.365 1.00 50.66 188 ASN A N 1
ATOM 1496 C CA . ASN A 1 188 ? 4.867 51.974 -21.435 1.00 50.66 188 ASN A CA 1
ATOM 1497 C C . ASN A 1 188 ? 4.956 52.574 -20.013 1.00 50.66 188 ASN A C 1
ATOM 1499 O O . ASN A 1 188 ? 5.619 53.591 -19.808 1.00 50.66 188 ASN A O 1
ATOM 1503 N N . MET A 1 189 ? 4.341 51.906 -19.032 1.00 38.34 189 MET A N 1
ATOM 1504 C CA . MET A 1 189 ? 4.642 52.075 -17.609 1.00 38.34 189 MET A CA 1
ATOM 1505 C C . MET A 1 189 ? 5.108 50.735 -17.042 1.00 38.34 189 MET A C 1
ATOM 1507 O O . MET A 1 189 ? 4.463 49.704 -17.229 1.00 38.34 189 MET A O 1
ATOM 1511 N N . SER A 1 190 ? 6.251 50.775 -16.364 1.00 43.12 190 SER A N 1
ATOM 1512 C CA . SER A 1 190 ? 6.904 49.670 -15.668 1.00 43.12 190 SER A CA 1
ATOM 1513 C C . SER A 1 190 ? 5.922 48.801 -14.872 1.00 43.12 190 SER A C 1
ATOM 1515 O O . SER A 1 190 ? 5.077 49.322 -14.145 1.00 43.12 190 SER A O 1
ATOM 1517 N N . MET A 1 191 ? 6.062 47.475 -14.979 1.00 45.06 191 MET A N 1
ATOM 1518 C CA . MET A 1 191 ? 5.282 46.510 -14.193 1.00 45.06 191 MET A CA 1
ATOM 1519 C C . MET A 1 191 ? 5.393 46.806 -12.685 1.00 45.06 191 MET A C 1
ATOM 1521 O O . MET A 1 191 ? 6.517 46.906 -12.182 1.00 45.06 191 MET A O 1
ATOM 1525 N N . PRO A 1 192 ? 4.281 46.889 -11.931 1.00 38.25 192 PRO A N 1
ATOM 1526 C CA . PRO A 1 192 ? 4.359 46.935 -10.481 1.00 38.25 192 PRO A CA 1
ATOM 1527 C C . PRO A 1 192 ? 4.714 45.543 -9.945 1.00 38.25 192 PRO A C 1
ATOM 1529 O O . PRO A 1 192 ? 4.159 44.528 -10.370 1.00 38.25 192 PRO A O 1
ATOM 1532 N N . GLN A 1 193 ? 5.663 45.502 -9.009 1.00 39.72 193 GLN A N 1
ATOM 1533 C CA . GLN A 1 193 ? 6.019 44.302 -8.250 1.00 39.72 193 GLN A CA 1
ATOM 1534 C C . GLN A 1 193 ? 4.778 43.700 -7.556 1.00 39.72 193 GLN A C 1
ATOM 1536 O O . GLN A 1 193 ? 3.896 44.457 -7.139 1.00 39.72 193 GLN A O 1
ATOM 1541 N N . PRO A 1 194 ? 4.702 42.366 -7.376 1.00 39.97 194 PRO A N 1
ATOM 1542 C CA . PRO A 1 194 ? 3.588 41.734 -6.673 1.00 39.97 194 PRO A CA 1
ATOM 1543 C C . PRO A 1 194 ? 3.494 42.260 -5.235 1.00 39.97 194 PRO A C 1
ATOM 1545 O O . PRO A 1 194 ? 4.464 42.185 -4.479 1.00 39.97 194 PRO A O 1
ATOM 1548 N N . GLN A 1 195 ? 2.330 42.790 -4.854 1.00 35.38 195 GLN A N 1
ATOM 1549 C CA . GLN A 1 195 ? 2.069 43.214 -3.480 1.00 35.38 195 GLN A CA 1
ATOM 1550 C C . GLN A 1 195 ? 2.167 42.012 -2.532 1.00 35.38 195 GLN A C 1
ATOM 1552 O O . GLN A 1 195 ? 1.475 41.008 -2.702 1.00 35.38 195 GLN A O 1
ATOM 1557 N N . GLN A 1 196 ? 3.022 42.135 -1.516 1.00 34.12 196 GLN A N 1
ATOM 1558 C CA . GLN A 1 196 ? 3.023 41.238 -0.368 1.00 34.12 196 GLN A CA 1
ATOM 1559 C C . GLN A 1 196 ? 1.715 41.435 0.405 1.00 34.12 196 GLN A C 1
ATOM 1561 O O . GLN A 1 196 ? 1.444 42.524 0.911 1.00 34.12 196 GLN A O 1
ATOM 1566 N N . TYR A 1 197 ? 0.899 40.389 0.493 1.00 35.50 197 TYR A N 1
ATOM 1567 C CA . TYR A 1 197 ? -0.266 40.392 1.371 1.00 35.50 197 TYR A CA 1
ATOM 1568 C C . TYR A 1 197 ? 0.197 40.379 2.838 1.00 35.50 197 TYR A C 1
ATOM 1570 O O . TYR A 1 197 ? 1.047 39.554 3.188 1.00 35.50 197 TYR A O 1
ATOM 1578 N N . PRO A 1 198 ? -0.337 41.253 3.712 1.00 37.53 198 PRO A N 1
ATOM 1579 C CA . PRO A 1 198 ? -0.040 41.188 5.136 1.00 37.53 198 PRO A CA 1
ATOM 1580 C C . PRO A 1 198 ? -0.684 39.943 5.778 1.00 37.53 198 PRO A C 1
ATOM 1582 O O . PRO A 1 198 ? -1.733 39.482 5.317 1.00 37.53 198 PRO A O 1
ATOM 1585 N N . PRO A 1 199 ? -0.079 39.389 6.847 1.00 41.41 199 PRO A N 1
ATOM 1586 C CA . PRO A 1 199 ? -0.637 38.247 7.563 1.00 41.41 199 PRO A CA 1
ATOM 1587 C C . PRO A 1 199 ? -1.966 38.604 8.259 1.00 41.41 199 PRO A C 1
ATOM 1589 O O . PRO A 1 199 ? -2.183 39.764 8.621 1.00 41.41 199 PRO A O 1
ATOM 1592 N N . PRO A 1 200 ? -2.862 37.620 8.468 1.00 38.56 200 PRO A N 1
ATOM 1593 C CA . PRO A 1 200 ? -4.155 37.848 9.109 1.00 38.56 200 PRO A CA 1
ATOM 1594 C C . PRO A 1 200 ? -3.995 38.260 10.587 1.00 38.56 200 PRO A C 1
ATOM 1596 O O . PRO A 1 200 ? -3.020 37.865 11.235 1.00 38.56 200 PRO A O 1
ATOM 1599 N N . PRO A 1 201 ? -4.940 39.040 11.146 1.00 38.97 201 PRO A N 1
ATOM 1600 C CA . PRO A 1 201 ? -4.826 39.560 12.503 1.00 38.97 201 PRO A CA 1
ATOM 1601 C C . PRO A 1 201 ? -4.905 38.448 13.560 1.00 38.97 201 PRO A C 1
ATOM 1603 O O . PRO A 1 201 ? -5.761 37.565 13.505 1.00 38.97 201 PRO A O 1
ATOM 1606 N N . TYR A 1 202 ? -4.017 38.533 14.556 1.00 34.66 202 TYR A N 1
ATOM 1607 C CA . TYR A 1 202 ? -4.072 37.744 15.786 1.00 34.66 202 TYR A CA 1
ATOM 1608 C C . TYR A 1 202 ? -5.354 38.079 16.554 1.00 34.66 202 TYR A C 1
ATOM 1610 O O . TYR A 1 202 ? -5.534 39.212 16.998 1.00 34.66 202 TYR A O 1
ATOM 1618 N N . ASN A 1 203 ? -6.228 37.092 16.746 1.00 36.84 203 ASN A N 1
ATOM 1619 C CA . ASN A 1 203 ? -7.389 37.237 17.615 1.00 36.84 203 ASN A CA 1
ATOM 1620 C C . ASN A 1 203 ? -6.968 36.886 19.052 1.00 36.84 203 ASN A C 1
ATOM 1622 O O . ASN A 1 203 ? -6.811 35.715 19.396 1.00 36.84 203 ASN A O 1
ATOM 1626 N N . SER A 1 204 ? -6.729 37.899 19.883 1.00 37.41 204 SER A N 1
ATOM 1627 C CA . SER A 1 204 ? -6.463 37.744 21.313 1.00 37.41 204 SER A CA 1
ATOM 1628 C C . SER A 1 204 ? -7.775 37.744 22.103 1.00 37.41 204 SER A C 1
ATOM 1630 O O . SER A 1 204 ? -8.261 38.781 22.545 1.00 37.41 204 SER A O 1
ATOM 1632 N N . THR A 1 205 ? -8.356 36.569 22.333 1.00 41.44 205 THR A N 1
ATOM 1633 C CA . THR A 1 205 ? -9.304 36.393 23.446 1.00 41.44 205 THR A CA 1
ATOM 1634 C C . THR A 1 205 ? -8.521 36.290 24.762 1.00 41.44 205 THR A C 1
ATOM 1636 O O . THR A 1 205 ? -7.663 35.410 24.866 1.00 41.44 205 THR A O 1
ATOM 1639 N N . PRO A 1 206 ? -8.782 37.135 25.778 1.00 40.06 206 PRO A N 1
ATOM 1640 C CA . PRO A 1 206 ? -8.163 36.983 27.091 1.00 40.06 206 PRO A CA 1
ATOM 1641 C C . PRO A 1 206 ? -8.770 35.787 27.838 1.00 40.06 206 PRO A C 1
ATOM 1643 O O . PRO A 1 206 ? -9.986 35.591 27.818 1.00 40.06 206 PRO A O 1
ATOM 1646 N N . MET A 1 207 ? -7.935 35.011 28.537 1.00 45.69 207 MET A N 1
ATOM 1647 C CA . MET A 1 207 ? -8.411 34.060 29.549 1.00 45.69 207 MET A CA 1
ATOM 1648 C C . MET A 1 207 ? -9.081 34.818 30.711 1.00 45.69 207 MET A C 1
ATOM 1650 O O . MET A 1 207 ? -8.586 35.879 31.100 1.00 45.69 207 MET A O 1
ATOM 1654 N N . PRO A 1 208 ? -10.165 34.299 31.314 1.00 46.50 208 PRO A N 1
ATOM 1655 C CA . PRO A 1 208 ? -10.714 34.873 32.535 1.00 46.50 208 PRO A CA 1
ATOM 1656 C C . PRO A 1 208 ? -9.774 34.627 33.726 1.00 46.50 208 PRO A C 1
ATOM 1658 O O . PRO A 1 208 ? -9.354 33.502 33.991 1.00 46.50 208 PRO A O 1
ATOM 1661 N N . ASN A 1 209 ? -9.459 35.711 34.440 1.00 46.44 209 ASN A N 1
ATOM 1662 C CA . ASN A 1 209 ? -8.653 35.723 35.658 1.00 46.44 209 ASN A CA 1
ATOM 1663 C C . ASN A 1 209 ? -9.245 34.811 36.744 1.00 46.44 209 ASN A C 1
ATOM 1665 O O . ASN A 1 209 ? -10.413 34.955 37.112 1.00 46.44 209 ASN A O 1
ATOM 1669 N N . ALA A 1 210 ? -8.404 33.957 37.326 1.00 42.62 210 ALA A N 1
ATOM 1670 C CA . ALA A 1 210 ? -8.644 33.405 38.653 1.00 42.62 210 ALA A CA 1
ATOM 1671 C C . ALA A 1 210 ? -8.545 34.534 39.696 1.00 42.62 210 ALA A C 1
ATOM 1673 O O . ALA A 1 210 ? -7.701 35.426 39.586 1.00 42.62 210 ALA A O 1
ATOM 1674 N N . LYS A 1 211 ? -9.433 34.515 40.688 1.00 48.91 211 LYS A N 1
ATOM 1675 C CA . LYS A 1 211 ? -9.528 35.500 41.771 1.00 48.91 211 LYS A CA 1
ATOM 1676 C C . LYS A 1 211 ? -9.906 34.760 43.058 1.00 48.91 211 LYS A C 1
ATOM 1678 O O . LYS A 1 211 ? -10.718 33.838 42.959 1.00 48.91 211 LYS A O 1
ATOM 1683 N N . PRO A 1 212 ? -9.592 35.328 44.227 1.00 55.62 212 PRO A N 1
ATOM 1684 C CA . PRO A 1 212 ? -8.283 35.719 44.756 1.00 55.62 212 PRO A CA 1
ATOM 1685 C C . PRO A 1 212 ? -7.561 34.556 45.459 1.00 55.62 212 PRO A C 1
ATOM 1687 O O . PRO A 1 212 ? -8.244 33.602 45.893 1.00 55.62 212 PRO A O 1
#

Foldseek 3Di:
DDKDFQDDPFDKDWQAQFADAQKKKKWKWAFADDDQQKKWKFQDQPPFWTQWIWIQHHDPVQRWTWIWIQAPNDIDDIDTWHHPHDHRDMWMWMWGDHQFWIFIDINNHTTDIGGGPDGRSRRTMMTMHDGIGTGMIDIDRGDPPHHNDDPDDDGRPDPDPPDPDPPDPPPDPPDDDDDDDDDDDDDDDDDDDDDDDDDDDDDDDDDDDDDD